Protein AF-A0A3M6TDW7-F1 (afdb_monomer_lite)

pLDDT: mean 79.14, std 23.03, range [29.67, 98.62]

InterPro domains:
  IPR000421 Coagulation factor 5/8, C-terminal domain [PF00754] (111-192)
  IPR000421 Coagulation factor 5/8, C-terminal domain [PS01285] (132-162)
  IPR000421 Coagulation factor 5/8, C-terminal domain [PS50022] (92-209)
  IPR008979 Galactose-binding-like domain superfamily [SSF49785] (38-86)
  IPR008979 Galactose-binding-like domain superfamily [SSF49785] (102-194)

Radius of gyration: 30.54 Å; chains: 1; bounding box: 63×74×70 Å

Organism: Pocillopora damicornis (NCBI:txid46731)

Secondary structure (DSSP, 8-state):
------SSHHHHHHHHHHHHHHHHHHHHHHHHHS--SS---------SSSS--------S---S---------SSS----------PPPPPGGG---STT-TTTS-GGGEEES--SSTTS-GGG--TT-SS----S-SS-TT--EEE--SS------------TTSS---S----EE-SSSS--EEPEETTEE--S------SS-----

Structure (mmCIF, N/CA/C/O backbone):
data_AF-A0A3M6TDW7-F1
#
_entry.id   AF-A0A3M6TDW7-F1
#
loop_
_atom_site.group_PDB
_atom_site.id
_atom_site.type_symbol
_atom_site.label_atom_id
_atom_site.label_alt_id
_atom_site.label_comp_id
_atom_site.label_asym_id
_atom_site.label_entity_id
_atom_site.label_seq_id
_atom_site.pdbx_PDB_ins_code
_atom_site.Cartn_x
_atom_site.Cartn_y
_atom_site.Cartn_z
_atom_site.occupancy
_atom_site.B_iso_or_equiv
_atom_site.auth_seq_id
_atom_site.auth_comp_id
_atom_site.auth_asym_id
_atom_site.auth_atom_id
_atom_site.pdbx_PDB_model_num
ATOM 1 N N . MET A 1 1 ? -41.938 56.662 33.406 1.00 37.19 1 MET A N 1
ATOM 2 C CA . MET A 1 1 ? -40.584 56.994 32.915 1.00 37.19 1 MET A CA 1
ATOM 3 C C . MET A 1 1 ? -39.613 56.813 34.083 1.00 37.19 1 MET A C 1
ATOM 5 O O . MET A 1 1 ? -39.192 57.779 34.690 1.00 37.19 1 MET A O 1
ATOM 9 N N . GLU A 1 2 ? -39.507 55.638 34.695 1.00 34.41 2 GLU A N 1
ATOM 10 C CA . GLU A 1 2 ? -39.008 54.354 34.180 1.00 34.41 2 GLU A CA 1
ATOM 11 C C . GLU A 1 2 ? -37.465 54.281 34.121 1.00 34.41 2 GLU A C 1
ATOM 13 O O . GLU A 1 2 ? -36.829 54.938 33.310 1.00 34.41 2 GLU A O 1
ATOM 18 N N . GLN A 1 3 ? -36.942 53.432 35.020 1.00 32.28 3 GLN A N 1
ATOM 19 C CA . GLN A 1 3 ? -35.671 52.689 35.028 1.00 32.28 3 GLN A CA 1
ATOM 20 C C . GLN A 1 3 ? -34.325 53.426 35.203 1.00 32.28 3 GLN A C 1
ATOM 22 O O . GLN A 1 3 ? -33.652 53.811 34.254 1.00 32.28 3 GLN A O 1
ATOM 27 N N . LEU A 1 4 ? -33.840 53.419 36.453 1.00 41.91 4 LEU A N 1
ATOM 28 C CA . LEU A 1 4 ? -32.420 53.492 36.820 1.00 41.91 4 LEU A CA 1
ATOM 29 C C . LEU A 1 4 ? -32.050 52.206 37.573 1.00 41.91 4 LEU A C 1
ATOM 31 O O . LEU A 1 4 ? -32.429 52.033 38.729 1.00 41.91 4 LEU A O 1
ATOM 35 N N . GLY A 1 5 ? -31.324 51.294 36.922 1.00 48.78 5 GLY A N 1
ATOM 36 C CA . GLY A 1 5 ? -30.724 50.147 37.610 1.00 48.78 5 GLY A CA 1
ATOM 37 C C . GLY A 1 5 ? -30.493 48.922 36.737 1.00 48.78 5 GLY A C 1
ATOM 38 O O . GLY A 1 5 ? -31.135 47.904 36.966 1.00 48.78 5 GLY A O 1
ATOM 39 N N . GLN A 1 6 ? -29.586 48.982 35.750 1.00 42.62 6 GLN A N 1
ATOM 40 C CA . GLN A 1 6 ? -29.227 47.783 34.975 1.00 42.62 6 GLN A CA 1
ATOM 41 C C . GLN A 1 6 ? -27.901 47.868 34.182 1.00 42.62 6 GLN A C 1
ATOM 43 O O . GLN A 1 6 ? -27.840 47.417 33.044 1.00 42.62 6 GLN A O 1
ATOM 48 N N . THR A 1 7 ? -26.798 48.370 34.761 1.00 44.53 7 THR A N 1
ATOM 49 C CA . THR A 1 7 ? -25.503 48.393 34.022 1.00 44.53 7 THR A CA 1
ATOM 50 C C . THR A 1 7 ? -24.261 47.987 34.819 1.00 44.53 7 THR A C 1
ATOM 52 O O . THR A 1 7 ? -23.145 48.214 34.375 1.00 44.53 7 THR A O 1
ATOM 55 N N . THR A 1 8 ? -24.415 47.309 35.957 1.00 40.97 8 THR A N 1
ATOM 56 C CA . THR A 1 8 ? -23.290 46.665 36.678 1.00 40.97 8 THR A CA 1
ATOM 57 C C . THR A 1 8 ? -23.399 45.137 36.727 1.00 40.97 8 THR A C 1
ATOM 59 O O . THR A 1 8 ? -22.395 44.447 36.815 1.00 40.97 8 THR A O 1
ATOM 62 N N . ARG A 1 9 ? -24.590 44.560 36.507 1.00 42.09 9 ARG A N 1
ATOM 63 C CA . ARG A 1 9 ? -24.820 43.099 36.581 1.00 42.09 9 ARG A CA 1
ATOM 64 C C . ARG A 1 9 ? -24.259 42.255 35.428 1.00 42.09 9 ARG A C 1
ATOM 66 O O . ARG A 1 9 ? -24.208 41.036 35.564 1.00 42.09 9 ARG A O 1
ATOM 73 N N . LYS A 1 10 ? -23.903 42.839 34.276 1.00 38.31 10 LYS A N 1
ATOM 74 C CA . LYS A 1 10 ? -23.463 42.062 33.094 1.00 38.31 10 LYS A CA 1
ATOM 75 C C . LYS A 1 10 ? -21.966 41.744 33.093 1.00 38.31 10 LYS A C 1
ATOM 77 O O . LYS A 1 10 ? -21.597 40.661 32.648 1.00 38.31 10 LYS A O 1
ATOM 82 N N . VAL A 1 11 ? -21.127 42.641 33.611 1.00 42.78 11 VAL A N 1
ATOM 83 C CA . VAL A 1 11 ? -19.664 42.454 33.632 1.00 42.78 11 VAL A CA 1
ATOM 84 C C . VAL A 1 11 ? -19.267 41.432 34.702 1.00 42.78 11 VAL A C 1
ATOM 86 O O . VAL A 1 11 ? -18.483 40.526 34.425 1.00 42.78 11 VAL A O 1
ATOM 89 N N . ASP A 1 12 ? -19.916 41.477 35.868 1.00 44.97 12 ASP A N 1
ATOM 90 C CA . ASP A 1 12 ? -19.697 40.503 36.945 1.00 44.97 12 ASP A CA 1
ATOM 91 C C . ASP A 1 12 ? -20.111 39.081 36.546 1.00 44.97 12 ASP A C 1
ATOM 93 O O . ASP A 1 12 ? -19.462 38.110 36.928 1.00 44.97 12 ASP A O 1
ATOM 97 N N . LYS A 1 13 ? -21.152 38.944 35.713 1.00 44.06 13 LYS A N 1
ATOM 98 C CA . LYS A 1 13 ? -21.657 37.639 35.265 1.00 44.06 13 LYS A CA 1
ATOM 99 C C . LYS A 1 13 ? -20.717 36.953 34.270 1.00 44.06 13 LYS A C 1
ATOM 101 O O . LYS A 1 13 ? -20.564 35.739 34.325 1.00 44.06 13 LYS A O 1
ATOM 106 N N . LEU A 1 14 ? -20.068 37.715 33.387 1.00 41.31 14 LEU A N 1
ATOM 107 C CA . LEU A 1 14 ? -19.070 37.185 32.450 1.00 41.31 14 LEU A CA 1
ATOM 108 C C . LEU A 1 14 ? -17.759 36.831 33.160 1.00 41.31 14 LEU A C 1
ATOM 110 O O . LEU A 1 14 ? -17.187 35.784 32.876 1.00 41.31 14 LEU A O 1
ATOM 114 N N . ARG A 1 15 ? -17.326 37.637 34.136 1.00 43.41 15 ARG A N 1
ATOM 115 C CA . ARG A 1 15 ? -16.136 37.337 34.946 1.00 43.41 15 ARG A CA 1
ATOM 116 C C . ARG A 1 15 ? -16.326 36.078 35.798 1.00 43.41 15 ARG A C 1
ATOM 118 O O . ARG A 1 15 ? -15.440 35.234 35.821 1.00 43.41 15 ARG A O 1
ATOM 125 N N . TYR A 1 16 ? -17.513 35.895 36.388 1.00 39.88 16 TYR A N 1
ATOM 126 C CA . TYR A 1 16 ? -17.884 34.649 37.068 1.00 39.88 16 TYR A CA 1
ATOM 127 C C . TYR A 1 16 ? -17.856 33.443 36.127 1.00 39.88 16 TYR A C 1
ATOM 129 O O . TYR A 1 16 ? -17.331 32.400 36.496 1.00 39.88 16 TYR A O 1
ATOM 137 N N . LEU A 1 17 ? -18.383 33.560 34.905 1.00 47.25 17 LEU A N 1
ATOM 138 C CA . LEU A 1 17 ? -18.409 32.437 33.962 1.00 47.25 17 LEU A CA 1
ATOM 139 C C . LEU A 1 17 ? -17.004 31.999 33.530 1.00 47.25 17 LEU A C 1
ATOM 141 O O . LEU A 1 17 ? -16.767 30.799 33.457 1.00 47.25 17 LEU A O 1
ATOM 145 N N . TYR A 1 18 ? -16.072 32.933 33.311 1.00 41.09 18 TYR A N 1
ATOM 146 C CA . TYR A 1 18 ? -14.676 32.603 32.994 1.00 41.09 18 TYR A CA 1
ATOM 147 C C . TYR A 1 18 ? -13.923 31.998 34.187 1.00 41.09 18 TYR A C 1
ATOM 149 O O . TYR A 1 18 ? -13.240 30.993 34.013 1.00 41.09 18 TYR A O 1
ATOM 157 N N . GLU A 1 19 ? -14.089 32.542 35.396 1.00 46.22 19 GLU A N 1
ATOM 158 C CA . GLU A 1 19 ? -13.502 31.978 36.625 1.00 46.22 19 GLU A CA 1
ATOM 159 C C . GLU A 1 19 ? -14.038 30.563 36.904 1.00 46.22 19 GLU A C 1
ATOM 161 O O . GLU A 1 19 ? -13.270 29.664 37.232 1.00 46.22 19 GLU A O 1
ATOM 166 N N . THR A 1 20 ? -15.337 30.321 36.677 1.00 47.78 20 THR A N 1
ATOM 167 C CA . THR A 1 20 ? -15.946 28.990 36.866 1.00 47.78 20 THR A CA 1
ATOM 168 C C . THR A 1 20 ? -15.497 27.999 35.785 1.00 47.78 20 THR A C 1
ATOM 170 O O . THR A 1 20 ? -15.273 26.832 36.089 1.00 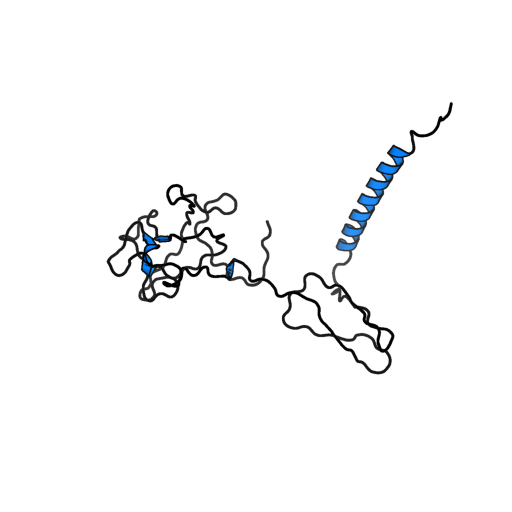47.78 20 THR A O 1
ATOM 173 N N . TYR A 1 21 ? -15.323 28.441 34.533 1.00 46.19 21 TYR A N 1
ATOM 174 C CA . TYR A 1 21 ? -14.819 27.585 33.449 1.00 46.19 21 TYR A CA 1
ATOM 175 C C . TYR A 1 21 ? -13.345 27.215 33.641 1.00 46.19 21 TYR A C 1
ATOM 177 O O . TYR A 1 21 ? -12.967 26.070 33.410 1.00 46.19 21 TYR A O 1
ATOM 185 N N . ILE A 1 22 ? -12.518 28.162 34.094 1.00 49.88 22 ILE A N 1
ATOM 186 C CA . ILE A 1 22 ? -11.102 27.915 34.382 1.00 49.88 22 ILE A CA 1
ATOM 187 C C . ILE A 1 22 ? -10.954 27.030 35.627 1.00 49.88 22 ILE A C 1
ATOM 189 O O . ILE A 1 22 ? -10.123 26.127 35.602 1.00 49.88 22 ILE A O 1
ATOM 193 N N . LEU A 1 23 ? -11.791 27.192 36.663 1.00 45.16 23 LEU A N 1
ATOM 194 C CA . LEU A 1 23 ? -11.827 26.253 37.793 1.00 45.16 23 LEU A CA 1
ATOM 195 C C . LEU A 1 23 ? -12.285 24.849 37.376 1.00 45.16 23 LEU A C 1
ATOM 197 O O . LEU A 1 23 ? -11.724 23.883 37.875 1.00 45.16 23 LEU A O 1
ATOM 201 N N . CYS A 1 24 ? -13.250 24.729 36.458 1.00 43.53 24 CYS A N 1
ATOM 202 C CA . CYS A 1 24 ? -13.722 23.436 35.950 1.00 43.53 24 CYS A CA 1
ATOM 203 C C . CYS A 1 24 ? -12.615 22.717 35.158 1.00 43.53 24 CYS A C 1
ATOM 205 O O . CYS A 1 24 ? -12.305 21.564 35.433 1.00 43.53 24 CYS A O 1
ATOM 207 N N . ILE A 1 25 ? -11.910 23.437 34.275 1.00 52.00 25 ILE A N 1
ATOM 208 C CA . ILE A 1 25 ? -10.789 22.881 33.499 1.00 52.00 25 ILE A CA 1
ATOM 209 C C . ILE A 1 25 ? -9.577 22.580 34.395 1.00 52.00 25 ILE A C 1
ATOM 211 O O . ILE A 1 25 ? -8.905 21.572 34.201 1.00 52.00 25 ILE A O 1
ATOM 215 N N . LEU A 1 26 ? -9.292 23.406 35.407 1.00 49.00 26 LEU A N 1
ATOM 216 C CA . LEU A 1 26 ? -8.220 23.130 36.368 1.00 49.00 26 LEU A CA 1
ATOM 217 C C . LEU A 1 26 ? -8.578 21.985 37.323 1.00 49.00 26 LEU A C 1
ATOM 219 O O . LEU A 1 26 ? -7.689 21.213 37.667 1.00 49.00 26 LEU A O 1
ATOM 223 N N . GLN A 1 27 ? -9.845 21.816 37.714 1.00 47.25 27 GLN A N 1
ATOM 224 C CA . GLN A 1 27 ? -10.291 20.635 38.458 1.00 47.25 27 GLN A CA 1
ATOM 225 C C . GLN A 1 27 ? -10.213 19.376 37.594 1.00 47.25 27 GLN A C 1
ATOM 227 O O . GLN A 1 27 ? -9.696 18.376 38.078 1.00 47.25 27 GLN A O 1
ATOM 232 N N . ASP A 1 28 ? -10.584 19.427 36.316 1.00 50.69 28 ASP A N 1
ATOM 233 C CA . ASP A 1 28 ? -10.436 18.285 35.405 1.00 50.69 28 ASP A CA 1
ATOM 234 C C . ASP A 1 28 ? -8.955 17.928 35.152 1.00 50.69 28 ASP A C 1
ATOM 236 O O . ASP A 1 28 ? -8.590 16.751 35.130 1.00 50.69 28 ASP A O 1
ATOM 240 N N . ILE A 1 29 ? -8.062 18.922 35.048 1.00 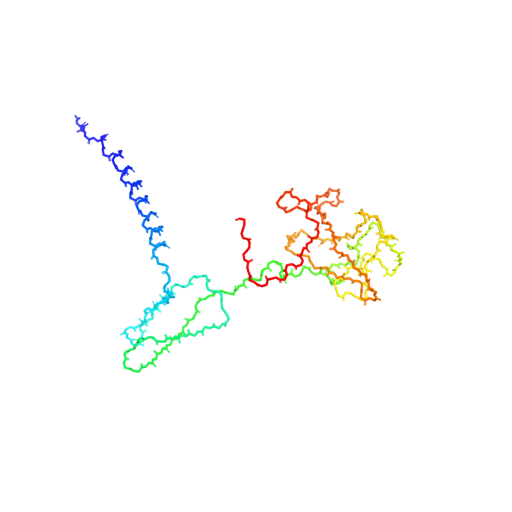46.78 29 ILE A N 1
ATOM 241 C CA . ILE A 1 29 ? -6.618 18.705 34.841 1.00 46.78 29 ILE A CA 1
ATOM 242 C C . ILE A 1 29 ? -5.905 18.243 36.127 1.00 46.78 29 ILE A C 1
ATOM 244 O O . ILE A 1 29 ? -4.999 17.409 36.056 1.00 46.78 29 ILE A O 1
ATOM 248 N N . ILE A 1 30 ? -6.297 18.741 37.307 1.00 48.19 30 ILE A N 1
ATOM 249 C CA . ILE A 1 30 ? -5.722 18.327 38.601 1.00 48.19 30 ILE A CA 1
ATOM 250 C C . ILE A 1 30 ? -6.254 16.946 39.015 1.00 48.19 30 ILE A C 1
ATOM 252 O O . ILE A 1 30 ? -5.469 16.114 39.473 1.00 48.19 30 ILE A O 1
ATOM 256 N N . VAL A 1 31 ? -7.534 16.635 38.764 1.00 48.62 31 VAL A N 1
ATOM 257 C CA . VAL A 1 31 ? -8.089 15.283 38.975 1.00 48.62 31 VAL A CA 1
ATOM 258 C C . VAL A 1 31 ? -7.396 14.258 38.067 1.00 48.62 31 VAL A C 1
ATOM 260 O O . VAL A 1 31 ? -7.135 13.140 38.510 1.00 48.62 31 VAL A O 1
ATOM 263 N N . GLN A 1 32 ? -6.980 14.637 36.852 1.00 45.47 32 GLN A N 1
ATOM 264 C CA . GLN A 1 32 ? -6.195 13.751 35.982 1.00 45.47 32 GLN A CA 1
ATOM 265 C C . GLN A 1 32 ? -4.713 13.601 36.369 1.00 45.47 32 GLN A C 1
ATOM 267 O O . GLN A 1 32 ? -4.073 12.653 35.915 1.00 45.47 32 GLN A O 1
ATOM 272 N N . ARG A 1 33 ? -4.143 14.479 37.209 1.00 46.66 33 ARG A N 1
ATOM 273 C CA . ARG A 1 33 ? -2.706 14.447 37.560 1.00 46.66 33 ARG A CA 1
ATOM 274 C C . ARG A 1 33 ? -2.371 14.000 38.985 1.00 46.66 33 ARG A C 1
ATOM 276 O O . ARG A 1 33 ? -1.188 13.853 39.282 1.00 46.66 33 ARG A O 1
ATOM 283 N N . THR A 1 34 ? -3.355 13.699 39.835 1.00 39.56 34 THR A N 1
ATOM 284 C CA . THR A 1 34 ? -3.108 13.162 41.195 1.00 39.56 34 THR A CA 1
ATOM 285 C C . THR A 1 34 ? -3.445 11.672 41.360 1.00 39.56 34 THR A C 1
ATOM 287 O O . THR A 1 34 ? -3.186 11.106 42.416 1.00 39.56 34 THR A O 1
ATOM 290 N N . ILE A 1 35 ? -3.905 10.969 40.321 1.00 47.22 35 ILE A N 1
ATOM 291 C CA . ILE A 1 35 ? -4.108 9.510 40.388 1.00 47.22 35 ILE A CA 1
ATOM 292 C C . ILE A 1 35 ? -3.008 8.802 39.594 1.00 47.22 35 ILE A C 1
ATOM 294 O O . ILE A 1 35 ? -3.227 8.241 38.525 1.00 47.22 35 ILE A O 1
ATOM 298 N N . PHE A 1 36 ? -1.784 8.856 40.117 1.00 44.41 36 PHE A N 1
ATOM 299 C CA . PHE A 1 36 ? -0.720 7.948 39.701 1.00 44.41 36 PHE A CA 1
ATOM 300 C C . PHE A 1 36 ? -0.787 6.687 40.581 1.00 44.41 36 PHE A C 1
ATOM 302 O O . PHE A 1 36 ? -0.643 6.772 41.796 1.00 44.41 36 PHE A O 1
ATOM 309 N N . LEU A 1 37 ? -0.952 5.529 39.928 1.00 41.25 37 LEU A N 1
ATOM 310 C CA . LEU A 1 37 ? -0.605 4.179 40.407 1.00 41.25 37 LEU A CA 1
ATOM 311 C C . LEU A 1 37 ? -1.546 3.486 41.410 1.00 41.25 37 LEU A C 1
ATOM 313 O O . LEU A 1 37 ? -1.110 2.959 42.424 1.00 41.25 37 LEU A O 1
ATOM 317 N N . HIS A 1 38 ? -2.808 3.310 41.031 1.00 47.19 38 HIS A N 1
ATOM 318 C CA . HIS A 1 38 ? -3.464 2.009 41.192 1.00 47.19 38 HIS A CA 1
ATOM 319 C C . HIS A 1 38 ? -4.173 1.699 39.877 1.00 47.19 38 HIS A C 1
ATOM 321 O O . HIS A 1 38 ? -4.759 2.593 39.274 1.00 47.19 38 HIS A O 1
ATOM 327 N N . SER A 1 39 ? -4.092 0.458 39.403 1.00 45.75 39 SER A N 1
ATOM 328 C CA . SER A 1 39 ? -4.858 -0.026 38.255 1.00 45.75 39 SER A CA 1
ATOM 329 C C . SER A 1 39 ? -6.340 0.313 38.459 1.00 45.75 39 SER A C 1
ATOM 331 O O . SER A 1 39 ? -7.018 -0.348 39.243 1.00 45.75 39 SER A O 1
ATOM 333 N N . LEU A 1 40 ? -6.835 1.376 37.819 1.00 54.84 40 LEU A N 1
ATOM 334 C CA . LEU A 1 40 ? -8.223 1.814 37.951 1.00 54.84 40 LEU A CA 1
ATOM 335 C C . LEU A 1 40 ? -9.111 0.823 37.197 1.00 54.84 40 LEU A C 1
ATOM 337 O O . LEU A 1 40 ? -9.386 0.978 36.010 1.00 54.84 40 LEU A O 1
ATOM 341 N N . VAL A 1 41 ? -9.538 -0.231 37.886 1.00 61.34 41 VAL A N 1
ATOM 342 C CA . VAL A 1 41 ? -10.631 -1.078 37.417 1.00 61.34 41 VAL A CA 1
ATOM 343 C C . VAL A 1 41 ? -11.920 -0.282 37.597 1.00 61.34 41 VAL A C 1
ATOM 345 O O . VAL A 1 41 ? -12.338 -0.017 38.722 1.00 61.34 41 VAL A O 1
ATOM 348 N N . THR A 1 42 ? -12.556 0.118 36.498 1.00 77.25 42 THR A N 1
ATOM 349 C CA . THR A 1 42 ? -13.895 0.714 36.546 1.00 77.25 42 THR A CA 1
ATOM 350 C C . THR A 1 42 ? -14.921 -0.383 36.838 1.00 77.25 42 THR A C 1
ATOM 352 O O . THR A 1 42 ? -15.095 -1.300 36.035 1.00 77.25 42 THR A O 1
ATOM 355 N N . ILE A 1 43 ? -15.594 -0.303 37.988 1.00 86.56 43 ILE A N 1
ATOM 356 C CA . ILE A 1 43 ? -16.714 -1.186 38.345 1.00 86.56 43 ILE A CA 1
ATOM 357 C C . ILE A 1 43 ? -18.000 -0.592 37.759 1.00 86.56 43 ILE A C 1
ATOM 359 O O . ILE A 1 43 ? -18.251 0.601 37.904 1.00 86.56 43 ILE A O 1
ATOM 363 N N . LEU A 1 44 ? -18.795 -1.422 37.079 1.00 92.12 44 LEU A N 1
ATOM 364 C CA . LEU A 1 44 ? -20.086 -1.038 36.504 1.00 92.12 44 LEU A CA 1
ATOM 365 C C . LEU A 1 44 ? -21.225 -1.610 37.352 1.00 92.12 44 LEU A C 1
ATOM 367 O O . LEU A 1 44 ? -21.219 -2.804 37.656 1.00 92.12 44 LEU A O 1
ATOM 371 N N . ASP A 1 45 ? -22.213 -0.780 37.683 1.00 94.12 45 ASP A N 1
ATOM 372 C CA . ASP A 1 45 ? -23.353 -1.201 38.501 1.00 94.12 45 ASP A CA 1
ATOM 373 C C . ASP A 1 45 ? -24.311 -2.120 37.730 1.00 94.12 45 ASP A C 1
ATOM 375 O O . ASP A 1 45 ? -24.675 -1.852 36.582 1.00 94.12 45 ASP A O 1
ATOM 379 N N . GLY A 1 46 ? -24.732 -3.211 38.370 1.00 93.62 46 GLY A N 1
ATOM 380 C CA . GLY A 1 46 ? -25.713 -4.155 37.832 1.00 93.62 46 GLY A CA 1
ATOM 381 C C . GLY A 1 46 ? -27.164 -3.813 38.191 1.00 93.62 46 GLY A C 1
ATOM 382 O O . GLY A 1 46 ? -27.466 -2.795 38.813 1.00 93.62 46 GLY A O 1
ATOM 383 N N . ASN A 1 47 ? -28.084 -4.698 37.806 1.00 95.69 47 ASN A N 1
ATOM 384 C CA . ASN A 1 47 ? -29.490 -4.646 38.211 1.00 95.69 47 ASN A CA 1
ATOM 385 C C . ASN A 1 47 ? -29.672 -5.025 39.695 1.00 95.69 47 ASN A C 1
ATOM 387 O O . ASN A 1 47 ? -28.995 -5.914 40.204 1.00 95.69 47 ASN A O 1
ATOM 391 N N . HIS A 1 48 ? -30.640 -4.389 40.363 1.00 96.00 48 HIS A N 1
ATOM 392 C CA . HIS A 1 48 ? -30.983 -4.630 41.778 1.00 96.00 48 HIS A CA 1
ATOM 393 C C . HIS A 1 48 ? -32.266 -5.464 41.956 1.00 96.00 48 HIS A C 1
ATOM 395 O O . HIS A 1 48 ? -32.791 -5.614 43.057 1.00 96.00 48 HIS A O 1
ATOM 401 N N . ASP A 1 49 ? -32.793 -6.005 40.860 1.00 96.44 49 ASP A N 1
ATOM 402 C CA . ASP A 1 49 ? -33.969 -6.870 40.832 1.00 96.44 49 ASP A CA 1
ATOM 403 C C . ASP A 1 49 ? -33.829 -7.917 39.716 1.00 96.44 49 ASP A C 1
ATOM 405 O O . ASP A 1 49 ? -32.800 -8.010 39.057 1.00 96.44 49 ASP A O 1
ATOM 409 N N . ARG A 1 50 ? -34.847 -8.750 39.499 1.00 96.00 50 ARG A N 1
ATOM 410 C CA . ARG A 1 50 ? -34.764 -9.897 38.578 1.00 96.00 50 ARG A CA 1
ATOM 411 C C . ARG A 1 50 ? -34.860 -9.524 37.089 1.00 96.00 50 ARG A C 1
ATOM 413 O O . ARG A 1 50 ? -34.496 -10.341 36.240 1.00 96.00 50 ARG A O 1
ATOM 420 N N . ASN A 1 51 ? -35.396 -8.348 36.761 1.00 95.44 51 ASN A N 1
ATOM 421 C CA . ASN A 1 51 ? -35.912 -8.036 35.427 1.00 95.44 51 ASN A CA 1
ATOM 422 C C . ASN A 1 51 ? -35.467 -6.685 34.854 1.00 95.44 51 ASN A C 1
ATOM 424 O O . ASN A 1 51 ? -35.540 -6.528 33.634 1.00 95.44 51 ASN A O 1
ATOM 428 N N . SER A 1 52 ? -35.033 -5.723 35.672 1.00 96.19 52 SER A N 1
ATOM 429 C CA . SER A 1 52 ? -34.553 -4.441 35.156 1.00 96.19 52 SER A CA 1
ATOM 430 C C . SER A 1 52 ? -33.315 -4.621 34.281 1.00 96.19 52 SER A C 1
ATOM 432 O O . SER A 1 52 ? -32.435 -5.442 34.541 1.00 96.19 52 SER A O 1
ATOM 434 N N . GLN A 1 53 ? -33.271 -3.844 33.202 1.00 96.75 53 GLN A N 1
ATOM 435 C CA . GLN A 1 53 ? -32.123 -3.776 32.310 1.00 96.75 53 GLN A CA 1
ATOM 436 C C . GLN A 1 53 ? -31.302 -2.550 32.694 1.00 96.75 53 GLN A C 1
ATOM 438 O O . GLN A 1 53 ? -31.814 -1.432 32.677 1.00 96.75 53 GLN A O 1
ATOM 443 N N . VAL A 1 54 ? -30.031 -2.760 33.028 1.00 96.19 54 VAL A N 1
ATOM 444 C CA . VAL A 1 54 ? -29.070 -1.684 33.290 1.00 96.19 54 VAL A CA 1
ATOM 445 C C . VAL A 1 54 ? -28.092 -1.624 32.124 1.00 96.19 54 VAL A C 1
ATOM 447 O O . VAL A 1 54 ? -27.564 -2.651 31.697 1.00 96.19 54 VAL A O 1
ATOM 450 N N . LYS A 1 55 ? -27.876 -0.425 31.576 1.00 95.31 55 LYS A N 1
ATOM 451 C CA . LYS A 1 55 ? -27.017 -0.197 30.410 1.00 95.31 55 LYS A CA 1
ATOM 452 C C . LYS A 1 55 ? -25.966 0.854 30.733 1.00 95.31 55 LYS A C 1
ATOM 454 O O . LYS A 1 55 ? -26.306 1.945 31.179 1.00 95.31 55 LYS A O 1
ATOM 459 N N . HIS A 1 56 ? -24.716 0.541 30.412 1.00 92.94 56 HIS A N 1
ATOM 460 C CA . HIS A 1 56 ? -23.583 1.456 30.523 1.00 92.94 56 HIS A CA 1
ATOM 461 C C . HIS A 1 56 ? -23.005 1.733 29.141 1.00 92.94 56 HIS A C 1
ATOM 463 O O . HIS A 1 56 ? -22.849 0.817 28.332 1.00 92.94 56 HIS A O 1
ATOM 469 N N . ALA A 1 57 ? -22.699 2.998 28.860 1.00 89.88 57 ALA A N 1
ATOM 470 C CA . ALA A 1 57 ? -21.965 3.360 27.658 1.00 89.88 57 ALA A CA 1
ATOM 471 C C . ALA A 1 57 ? -20.471 3.103 27.888 1.00 89.88 57 ALA A C 1
ATOM 473 O O . ALA A 1 57 ? -19.886 3.626 28.833 1.00 89.88 57 ALA A O 1
ATOM 474 N N . VAL A 1 58 ? -19.865 2.304 27.013 1.00 86.88 58 VAL A N 1
ATOM 475 C CA . VAL A 1 58 ? -18.430 2.007 27.028 1.00 86.88 58 VAL A CA 1
ATOM 476 C C . VAL A 1 58 ? -17.848 2.502 25.710 1.00 86.88 58 VAL A C 1
ATOM 478 O O . VAL A 1 58 ? -18.257 2.048 24.642 1.00 86.88 58 VAL A O 1
ATOM 481 N N . TYR A 1 59 ? -16.921 3.457 25.775 1.00 84.38 59 TYR A N 1
ATOM 482 C CA . TYR A 1 59 ? -16.329 4.091 24.597 1.00 84.38 59 TYR A CA 1
ATOM 483 C C . TYR A 1 59 ? -14.889 3.625 24.379 1.00 84.38 59 TYR A C 1
ATOM 485 O O . TYR A 1 59 ? -14.153 3.392 25.332 1.00 84.38 59 TYR A O 1
ATOM 493 N N . GLY A 1 60 ? -14.482 3.520 23.112 1.00 78.69 60 GLY A N 1
ATOM 494 C CA . GLY A 1 60 ? -13.077 3.313 22.740 1.00 78.69 60 GLY A CA 1
ATOM 495 C C . GLY A 1 60 ? -12.529 1.898 22.943 1.00 78.69 60 GLY A C 1
ATOM 496 O O . GLY A 1 60 ? -11.321 1.707 22.857 1.00 78.69 60 GLY A O 1
ATOM 497 N N . VAL A 1 61 ? -13.379 0.897 23.188 1.00 87.00 61 VAL A N 1
ATOM 498 C CA . VAL A 1 61 ? -12.932 -0.491 23.374 1.00 87.00 61 VAL A CA 1
ATOM 499 C C . VAL A 1 61 ? -13.056 -1.266 22.065 1.00 87.00 61 VAL A C 1
ATOM 501 O O . VAL A 1 61 ? -14.156 -1.589 21.621 1.00 87.00 61 VAL A O 1
ATOM 504 N N . LEU A 1 62 ? -11.915 -1.600 21.462 1.00 88.81 62 LEU A N 1
ATOM 505 C CA . LEU A 1 62 ? -11.823 -2.586 20.389 1.00 88.81 62 LEU A CA 1
ATOM 506 C C . LEU A 1 62 ? -11.493 -3.946 21.004 1.00 88.81 62 LEU A C 1
ATOM 508 O O . LEU A 1 62 ? -10.446 -4.105 21.625 1.00 88.81 62 LEU A O 1
ATOM 512 N N . THR A 1 63 ? -12.359 -4.941 20.826 1.00 89.88 63 THR A N 1
ATOM 513 C CA . THR A 1 63 ? -12.059 -6.295 21.295 1.00 89.88 63 THR A CA 1
ATOM 514 C C . THR A 1 63 ? -12.738 -7.372 20.459 1.00 89.88 63 THR A C 1
ATOM 516 O O . THR A 1 63 ? -13.808 -7.167 19.891 1.00 89.88 63 THR A O 1
ATOM 519 N N . LYS A 1 64 ? -12.106 -8.546 20.417 1.00 91.56 64 LYS A N 1
ATOM 520 C CA . LYS A 1 64 ? -12.682 -9.792 19.897 1.00 91.56 64 LYS A CA 1
ATOM 521 C C . LYS A 1 64 ? -13.243 -10.681 21.010 1.00 91.56 64 LYS A C 1
ATOM 523 O O . LYS A 1 64 ? -14.155 -11.464 20.765 1.00 91.56 64 LYS A O 1
ATOM 528 N N . TYR A 1 65 ? -12.700 -10.569 22.221 1.00 94.38 65 TYR A N 1
ATOM 529 C CA . TYR A 1 65 ? -13.071 -11.394 23.366 1.00 94.38 65 TYR A CA 1
ATOM 530 C C . TYR A 1 65 ? -13.243 -10.512 24.601 1.00 94.38 65 TYR A C 1
ATOM 532 O O . TYR A 1 65 ? -12.368 -9.717 24.936 1.00 94.38 65 TYR A O 1
ATOM 540 N N . LEU A 1 66 ? -14.354 -10.677 25.310 1.00 94.38 66 LEU A N 1
ATOM 541 C CA . LEU A 1 66 ? -14.612 -9.997 26.577 1.00 94.38 66 LEU A CA 1
ATOM 542 C C . LEU A 1 66 ? -15.112 -10.994 27.616 1.00 94.38 66 LEU A C 1
ATOM 544 O O . LEU A 1 66 ? -15.688 -12.030 27.281 1.00 94.38 66 LEU A O 1
ATOM 548 N N . ARG A 1 67 ? -14.874 -10.676 28.886 1.00 94.00 67 ARG A N 1
ATOM 549 C CA . ARG A 1 67 ? -15.341 -11.449 30.036 1.00 94.00 67 ARG A CA 1
ATOM 550 C C . ARG A 1 67 ? -16.096 -10.525 30.974 1.00 94.00 67 ARG A C 1
ATOM 552 O O . ARG A 1 67 ? -15.617 -9.437 31.276 1.00 94.00 67 ARG A O 1
ATOM 559 N N . PHE A 1 68 ? -17.233 -10.992 31.468 1.00 93.62 68 PHE A N 1
ATOM 560 C CA . PHE A 1 68 ? -17.889 -10.385 32.616 1.00 93.62 68 PHE A CA 1
ATOM 561 C C . PHE A 1 68 ? -17.318 -11.018 33.885 1.00 93.62 68 PHE A C 1
ATOM 563 O O . PHE A 1 68 ? -17.238 -12.242 33.978 1.00 93.62 68 PHE A O 1
ATOM 570 N N . LEU A 1 69 ? -16.899 -10.189 34.841 1.00 94.06 69 LEU A N 1
ATOM 571 C CA . LEU A 1 69 ? -16.326 -10.620 36.117 1.00 94.06 69 LEU A CA 1
ATOM 572 C C . LEU A 1 69 ? -17.196 -10.064 37.257 1.00 94.06 69 LEU A C 1
ATOM 574 O O . LEU A 1 69 ? -16.921 -8.957 37.726 1.00 94.06 69 LEU A O 1
ATOM 578 N N . PRO A 1 70 ? -18.266 -10.769 37.677 1.00 93.69 70 PRO A N 1
ATOM 579 C CA . PRO A 1 70 ? -19.146 -10.296 38.746 1.00 93.69 70 PRO A CA 1
ATOM 580 C C . PRO A 1 70 ? -18.358 -10.025 40.034 1.00 93.69 70 PRO A C 1
ATOM 582 O O . PRO A 1 70 ? -17.612 -10.891 40.485 1.00 93.69 70 PRO A O 1
ATOM 585 N N . GLN A 1 71 ? -18.510 -8.826 40.605 1.00 93.94 71 GLN A N 1
ATOM 586 C CA . GLN A 1 71 ? -17.815 -8.419 41.837 1.00 93.94 71 GLN A CA 1
ATOM 587 C C . GLN A 1 71 ? -18.701 -8.589 43.079 1.00 93.94 71 GLN A C 1
ATOM 589 O O . GLN A 1 71 ? -18.239 -9.056 44.115 1.00 93.94 71 GLN A O 1
ATOM 594 N N . THR A 1 72 ? -19.986 -8.240 42.971 1.00 93.69 72 THR A N 1
ATOM 595 C CA . THR A 1 72 ? -20.984 -8.325 44.048 1.00 93.69 72 THR A CA 1
ATOM 596 C C . THR A 1 72 ? -22.276 -8.959 43.523 1.00 93.69 72 THR A C 1
ATOM 598 O O . THR A 1 72 ? -22.530 -8.966 42.317 1.00 93.69 72 THR A O 1
ATOM 601 N N . HIS A 1 73 ? -23.078 -9.557 44.411 1.00 95.88 73 HIS A N 1
ATOM 602 C CA . HIS A 1 73 ? -24.305 -10.266 44.039 1.00 95.88 73 HIS A CA 1
ATOM 603 C C . HIS A 1 73 ? -25.311 -10.340 45.196 1.00 95.88 73 HIS A C 1
ATOM 605 O O . HIS A 1 73 ? -24.941 -10.274 46.367 1.00 95.88 73 HIS A O 1
ATOM 611 N N . GLN A 1 74 ? -26.587 -10.549 44.859 1.00 93.38 74 GLN A N 1
ATOM 612 C CA . GLN A 1 74 ? -27.648 -10.873 45.813 1.00 93.38 74 GLN A CA 1
ATOM 613 C C . GLN A 1 74 ? -28.103 -12.324 45.606 1.00 93.38 74 GLN A C 1
ATOM 615 O O . GLN A 1 74 ? -28.630 -12.673 44.552 1.00 93.38 74 GLN A O 1
ATOM 620 N N . GLY A 1 75 ? -27.917 -13.181 46.615 1.00 95.25 75 GLY A N 1
ATOM 621 C CA . GLY A 1 75 ? -28.177 -14.619 46.488 1.00 95.25 75 GLY A CA 1
ATOM 622 C C . GLY A 1 75 ? -27.109 -15.311 45.635 1.00 95.25 75 GLY A C 1
ATOM 623 O O . GLY A 1 75 ? -25.921 -15.152 45.902 1.00 95.25 75 GLY A O 1
ATOM 624 N N . GLY A 1 76 ? -27.515 -16.079 44.620 1.00 93.75 76 GLY A N 1
ATOM 625 C CA . GLY A 1 76 ? -26.588 -16.705 43.668 1.00 93.75 76 GLY A CA 1
ATOM 626 C C . GLY A 1 76 ? -26.075 -15.729 42.602 1.00 93.75 76 GLY A C 1
ATOM 627 O O . GLY A 1 76 ? -26.799 -14.831 42.175 1.00 93.75 76 GLY A O 1
ATOM 628 N N . VAL A 1 77 ? -24.837 -15.922 42.136 1.00 95.56 77 VAL A N 1
ATOM 629 C CA . VAL A 1 77 ? -24.248 -15.118 41.051 1.00 95.56 77 VAL A CA 1
ATOM 630 C C . VAL A 1 77 ? -24.883 -15.514 39.719 1.00 95.56 77 VAL A C 1
ATOM 632 O O . VAL A 1 77 ? -24.735 -16.649 39.270 1.00 95.56 77 VAL A O 1
ATOM 635 N N . CYS A 1 78 ? -25.587 -14.588 39.073 1.00 94.19 78 CYS A N 1
ATOM 636 C CA . CYS A 1 78 ? -26.196 -14.819 37.766 1.00 94.19 78 CYS A CA 1
ATOM 637 C C . CYS A 1 78 ? -26.338 -13.513 36.976 1.00 94.19 78 CYS A C 1
ATOM 639 O O . CYS A 1 78 ? -26.431 -12.434 37.556 1.00 94.19 78 CYS A O 1
ATOM 641 N N . MET A 1 79 ? -26.350 -13.613 35.644 1.00 95.88 79 MET A N 1
ATOM 642 C CA . MET A 1 79 ? -26.582 -12.479 34.748 1.00 95.88 79 MET A CA 1
AT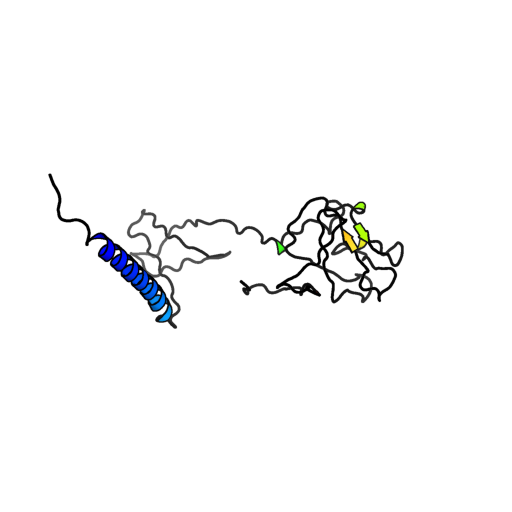OM 643 C C . MET A 1 79 ? -27.127 -12.937 33.391 1.00 95.88 79 MET A C 1
ATOM 645 O O . MET A 1 79 ? -26.905 -14.073 32.973 1.00 95.88 79 MET A O 1
ATOM 649 N N . ARG A 1 80 ? -27.824 -12.033 32.698 1.00 96.56 80 ARG A N 1
ATOM 650 C CA . ARG A 1 80 ? -28.195 -12.134 31.276 1.00 96.56 80 ARG A CA 1
ATOM 651 C C . ARG A 1 80 ? -27.613 -10.912 30.574 1.00 96.56 80 ARG A C 1
ATOM 653 O O . ARG A 1 80 ? -27.675 -9.826 31.146 1.00 96.56 80 ARG A O 1
ATOM 660 N N . THR A 1 81 ? -27.040 -11.074 29.386 1.00 95.88 81 THR A N 1
ATOM 661 C CA . THR A 1 81 ? -26.259 -10.006 28.744 1.00 95.88 81 THR A CA 1
ATOM 662 C C . THR A 1 81 ? -26.620 -9.806 27.279 1.00 95.88 81 THR A C 1
ATOM 664 O O . THR A 1 81 ? -26.963 -10.749 26.575 1.00 95.88 81 THR A O 1
ATOM 667 N N . GLU A 1 82 ? -26.499 -8.554 26.842 1.00 96.12 82 GLU A N 1
ATOM 668 C CA . GLU A 1 82 ? -26.501 -8.104 25.449 1.00 96.12 82 GLU A CA 1
ATOM 669 C C . GLU A 1 82 ? -25.360 -7.087 25.294 1.00 96.12 82 GLU A C 1
ATOM 671 O O . GLU A 1 82 ? -25.067 -6.335 26.230 1.00 96.12 82 GLU A O 1
ATOM 676 N N . LEU A 1 83 ? -24.704 -7.065 24.136 1.00 94.75 83 LEU A N 1
ATOM 677 C CA . LEU A 1 83 ? -23.590 -6.172 23.832 1.00 94.75 83 LEU A CA 1
ATOM 678 C C . LEU A 1 83 ? -23.928 -5.298 22.630 1.00 94.75 83 LEU A C 1
ATOM 680 O O . LEU A 1 83 ? -24.279 -5.781 21.560 1.00 94.75 83 LEU A O 1
ATOM 684 N N . PHE A 1 84 ? -23.743 -3.990 22.784 1.00 93.81 84 PHE A N 1
ATOM 685 C CA . PHE A 1 84 ? -24.008 -3.020 21.727 1.00 93.81 84 PHE A CA 1
ATOM 686 C C . PHE A 1 84 ? -22.685 -2.475 21.189 1.00 93.81 84 PHE A C 1
ATOM 688 O O . PHE A 1 84 ? -21.913 -1.880 21.937 1.00 93.81 84 PHE A O 1
ATOM 695 N N . GLY A 1 85 ? -22.430 -2.654 19.894 1.00 90.50 85 GLY A N 1
ATOM 696 C CA . GLY A 1 85 ? -21.210 -2.183 19.245 1.00 90.50 85 GLY A CA 1
ATOM 697 C C . GLY A 1 85 ? -21.323 -2.169 17.724 1.00 90.50 85 GLY A C 1
ATOM 698 O O . GLY A 1 85 ? -22.330 -2.587 17.156 1.00 90.50 85 GLY A O 1
ATOM 699 N N . VAL A 1 86 ? -20.272 -1.679 17.069 1.00 89.50 86 VAL A N 1
ATOM 700 C CA . VAL A 1 86 ? -20.139 -1.674 15.607 1.00 89.50 86 VAL A CA 1
ATOM 701 C C . VAL A 1 86 ? -18.886 -2.436 15.198 1.00 89.50 86 VAL A C 1
ATOM 703 O O . VAL A 1 86 ? -17.893 -2.459 15.924 1.00 89.50 86 VAL A O 1
ATOM 706 N N . THR A 1 87 ? -18.913 -3.045 14.017 1.00 85.06 87 THR A N 1
ATOM 707 C CA . THR A 1 87 ? -17.715 -3.644 13.425 1.00 85.06 87 THR A CA 1
ATOM 708 C C . THR A 1 87 ? -16.703 -2.556 13.092 1.00 85.06 87 THR A C 1
ATOM 710 O O . THR A 1 87 ? -17.054 -1.557 12.457 1.00 85.06 87 THR A O 1
ATOM 713 N N . GLN A 1 88 ? -15.441 -2.764 13.468 1.00 81.75 88 GLN A N 1
ATOM 714 C CA . GLN A 1 88 ? -14.361 -1.875 13.055 1.00 81.75 88 GLN A CA 1
ATOM 715 C C . GLN A 1 88 ? -14.254 -1.887 11.523 1.00 81.75 88 GLN A C 1
ATOM 717 O O . GLN A 1 88 ? -14.144 -2.952 10.912 1.00 81.75 88 GLN A O 1
ATOM 722 N N . LYS A 1 89 ? -14.304 -0.706 10.894 1.00 79.56 89 LYS A N 1
ATOM 723 C CA . LYS A 1 89 ? -14.033 -0.588 9.457 1.00 79.56 89 LYS A CA 1
ATOM 724 C C . LYS A 1 89 ? -12.564 -0.944 9.193 1.00 79.56 89 LYS A C 1
ATOM 726 O O . LYS A 1 89 ? -11.713 -0.542 9.990 1.00 79.56 89 LYS A O 1
ATOM 731 N N . PRO A 1 90 ? -12.247 -1.670 8.106 1.00 74.31 90 PRO A N 1
ATOM 732 C CA . PRO A 1 90 ? -10.861 -1.937 7.751 1.00 74.31 90 PRO A CA 1
ATOM 733 C C . PRO A 1 90 ? -10.115 -0.615 7.546 1.00 74.31 90 PRO A C 1
ATOM 735 O O . PRO A 1 90 ? -10.638 0.322 6.942 1.00 74.31 90 PRO A O 1
ATOM 738 N N . MET A 1 91 ? -8.900 -0.536 8.085 1.00 79.75 91 MET A N 1
ATOM 739 C CA . MET A 1 91 ? -8.028 0.618 7.892 1.00 79.75 91 MET A CA 1
ATOM 740 C C . MET A 1 91 ? -7.599 0.685 6.422 1.00 79.75 91 MET A C 1
ATOM 742 O O . MET A 1 91 ? -7.317 -0.343 5.814 1.00 79.75 91 MET A O 1
ATOM 746 N N . CYS A 1 92 ? -7.497 1.884 5.848 1.00 83.06 92 CYS A N 1
ATOM 747 C CA . CYS A 1 92 ? -7.188 2.063 4.423 1.00 83.06 92 CYS A CA 1
ATOM 748 C C . CYS A 1 92 ? -5.909 1.324 3.964 1.00 83.06 92 CYS A C 1
ATOM 750 O O . CYS A 1 92 ? -5.859 0.809 2.851 1.00 83.06 92 CYS A O 1
ATOM 752 N N . TYR A 1 93 ? -4.898 1.185 4.833 1.00 81.75 93 TYR A N 1
ATOM 753 C CA . TYR A 1 93 ? -3.649 0.477 4.518 1.00 81.75 93 TYR A CA 1
ATOM 754 C C . TYR A 1 93 ? -3.787 -1.053 4.398 1.00 81.75 93 TYR A C 1
ATOM 756 O O . TYR A 1 93 ? -2.866 -1.701 3.904 1.00 81.75 93 TYR A O 1
ATOM 764 N N . THR A 1 94 ? -4.901 -1.657 4.834 1.00 82.38 94 THR A N 1
ATOM 765 C CA . THR A 1 94 ? -5.137 -3.109 4.702 1.00 82.38 94 THR A CA 1
ATOM 766 C C . THR A 1 94 ? -5.962 -3.475 3.470 1.00 82.38 94 THR A C 1
ATOM 768 O O . THR A 1 94 ? -6.078 -4.657 3.139 1.00 82.38 94 THR A O 1
ATOM 771 N N . GLN A 1 95 ? -6.521 -2.487 2.764 1.00 89.00 95 GLN A N 1
ATOM 772 C CA . GLN A 1 95 ? -7.368 -2.715 1.600 1.00 89.00 95 GLN A CA 1
ATOM 773 C C . GLN A 1 95 ? -6.579 -2.544 0.297 1.00 89.00 95 GLN A C 1
ATOM 775 O O . GLN A 1 95 ? -6.250 -1.439 -0.123 1.00 89.00 95 GLN A O 1
ATOM 780 N N . ALA A 1 96 ? -6.307 -3.658 -0.386 1.00 92.94 96 ALA A N 1
ATOM 781 C CA . ALA A 1 96 ? -5.664 -3.627 -1.695 1.00 92.94 96 ALA A CA 1
ATOM 782 C C . ALA A 1 96 ? -6.644 -3.170 -2.790 1.00 92.94 96 ALA A C 1
ATOM 784 O O . ALA A 1 96 ? -7.704 -3.769 -2.967 1.00 92.94 96 ALA A O 1
ATOM 785 N N . ILE A 1 97 ? -6.235 -2.187 -3.599 1.00 94.31 97 ILE A N 1
ATOM 786 C CA . ILE A 1 97 ? -7.015 -1.679 -4.747 1.00 94.31 97 ILE A CA 1
ATOM 787 C C . ILE A 1 97 ? -6.966 -2.596 -5.985 1.00 94.31 97 ILE A C 1
ATOM 789 O O . ILE A 1 97 ? -7.608 -2.331 -6.993 1.00 94.31 97 ILE A O 1
ATOM 793 N N . GLY A 1 98 ? -6.203 -3.693 -5.928 1.00 95.81 98 GLY A N 1
ATOM 794 C CA . GLY A 1 98 ? -6.209 -4.726 -6.969 1.00 95.81 98 GLY A CA 1
ATOM 795 C C . GLY A 1 98 ? -5.124 -4.619 -8.044 1.00 95.81 98 GLY A C 1
ATOM 796 O O . GLY A 1 98 ? -5.162 -5.404 -8.985 1.00 95.81 98 GLY A O 1
ATOM 797 N N . VAL A 1 99 ? -4.109 -3.759 -7.886 1.00 97.25 99 VAL A N 1
ATOM 798 C CA . VAL A 1 99 ? -2.947 -3.661 -8.807 1.00 97.25 99 VAL A CA 1
ATOM 799 C C . VAL A 1 99 ? -2.282 -5.021 -9.079 1.00 97.25 99 VAL A C 1
ATOM 801 O O . VAL A 1 99 ? -1.836 -5.287 -10.192 1.00 97.25 99 VAL A O 1
ATOM 804 N N . ALA A 1 100 ? -2.263 -5.934 -8.105 1.00 96.88 100 ALA A N 1
ATOM 805 C CA . ALA A 1 100 ? -1.704 -7.278 -8.281 1.00 96.88 100 ALA A CA 1
ATOM 806 C C . ALA A 1 100 ? -2.515 -8.186 -9.235 1.00 96.88 100 ALA A C 1
ATOM 808 O O . ALA A 1 100 ? -2.009 -9.212 -9.682 1.00 96.88 100 ALA A O 1
ATOM 809 N N . ARG A 1 101 ? -3.773 -7.843 -9.549 1.00 95.62 101 ARG A N 1
ATOM 810 C CA . ARG A 1 101 ? -4.703 -8.688 -10.311 1.00 95.62 101 ARG A CA 1
ATOM 811 C C . ARG A 1 101 ? -4.953 -8.102 -11.699 1.00 95.62 101 ARG A C 1
ATOM 813 O O . ARG A 1 101 ? -5.534 -7.027 -11.826 1.00 95.62 101 ARG A O 1
ATOM 820 N N . THR A 1 102 ? -4.608 -8.858 -12.740 1.00 89.94 102 THR A N 1
ATOM 821 C CA . THR A 1 102 ? -4.822 -8.462 -14.145 1.00 89.94 102 THR A CA 1
ATOM 822 C C . THR A 1 102 ? -6.290 -8.185 -14.481 1.00 89.94 102 THR A C 1
ATOM 824 O O . THR A 1 102 ? -6.569 -7.340 -15.320 1.00 89.94 102 THR A O 1
ATOM 827 N N . GLY A 1 103 ? -7.235 -8.853 -13.808 1.00 90.94 103 GLY A N 1
ATOM 828 C CA . GLY A 1 103 ? -8.671 -8.616 -14.002 1.00 90.94 103 GLY A CA 1
ATOM 829 C C . GLY A 1 103 ? -9.209 -7.327 -13.368 1.00 90.94 103 GLY A C 1
ATOM 830 O O . GLY A 1 103 ? -10.345 -6.965 -13.644 1.00 90.94 103 GLY A O 1
ATOM 831 N N . THR A 1 104 ? -8.431 -6.651 -12.514 1.00 96.19 104 THR A N 1
ATOM 832 C CA . THR A 1 104 ? -8.838 -5.391 -11.864 1.00 96.19 104 THR A CA 1
ATOM 833 C C . THR A 1 104 ? -8.139 -4.194 -12.496 1.00 96.19 104 THR A C 1
ATOM 835 O O . THR A 1 104 ? -8.807 -3.261 -12.921 1.00 96.19 104 THR A O 1
ATOM 838 N N . ILE A 1 105 ? -6.809 -4.245 -12.608 1.00 97.75 105 ILE A N 1
ATOM 839 C CA . ILE A 1 105 ? -6.023 -3.260 -13.361 1.00 97.75 105 ILE A CA 1
ATOM 840 C C . ILE A 1 105 ? -5.414 -3.999 -14.561 1.00 97.75 105 ILE A C 1
ATOM 842 O O . ILE A 1 105 ? -4.577 -4.882 -14.335 1.00 97.75 105 ILE A O 1
ATOM 846 N N . PRO A 1 106 ? -5.813 -3.704 -15.812 1.00 97.88 106 PRO A N 1
ATOM 847 C CA . PRO A 1 106 ? -5.366 -4.435 -16.995 1.00 97.88 106 PRO A CA 1
ATOM 848 C C . PRO A 1 106 ? -3.885 -4.185 -17.296 1.00 97.88 106 PRO A C 1
ATOM 850 O O . PRO A 1 106 ? -3.283 -3.224 -16.828 1.00 97.88 106 PRO A O 1
ATOM 853 N N . ASP A 1 107 ? -3.268 -5.060 -18.092 1.00 98.19 107 ASP A N 1
ATOM 854 C CA . ASP A 1 107 ? -1.844 -4.936 -18.445 1.00 98.19 107 ASP A CA 1
ATOM 855 C C . ASP A 1 107 ? -1.527 -3.652 -19.226 1.00 98.19 107 ASP A C 1
ATOM 857 O O . ASP A 1 107 ? -0.418 -3.137 -19.122 1.00 98.19 107 ASP A O 1
ATOM 861 N N . SER A 1 108 ? -2.497 -3.123 -19.978 1.00 97.88 108 SER A N 1
ATOM 862 C CA . SER A 1 108 ? -2.373 -1.866 -20.725 1.00 97.88 108 SER A CA 1
ATOM 863 C C . SER A 1 108 ? -2.224 -0.635 -19.832 1.00 97.88 108 SER A C 1
ATOM 865 O O . SER A 1 108 ? -1.752 0.391 -20.306 1.00 97.88 108 SER A O 1
ATOM 867 N N . SER A 1 109 ? -2.598 -0.735 -18.555 1.00 98.44 109 SER A N 1
ATOM 868 C CA . SER A 1 109 ? -2.424 0.339 -17.575 1.00 98.44 109 SER A CA 1
ATOM 869 C C . SER A 1 109 ? -0.988 0.459 -17.062 1.00 98.44 109 SER A C 1
ATOM 871 O O . SER A 1 109 ? -0.687 1.390 -16.323 1.00 98.44 109 SER A O 1
ATOM 873 N N . PHE A 1 110 ? -0.099 -0.476 -17.406 1.00 98.62 110 PHE A N 1
ATOM 874 C CA . PHE A 1 110 ? 1.288 -0.471 -16.950 1.00 98.62 110 PHE A CA 1
ATOM 875 C C . PHE A 1 110 ? 2.214 0.043 -18.049 1.00 98.62 110 PHE A C 1
ATOM 877 O O . PHE A 1 110 ? 2.293 -0.530 -19.137 1.00 98.62 110 PHE A O 1
ATOM 884 N N . SER A 1 111 ? 2.991 1.069 -17.724 1.00 98.56 111 SER A N 1
ATOM 885 C CA . SER A 1 111 ? 4.045 1.618 -18.573 1.00 98.56 111 SER A CA 1
ATOM 886 C C . SER A 1 111 ? 5.328 1.809 -17.766 1.00 98.56 111 SER A C 1
ATOM 888 O O . SER A 1 111 ? 5.350 1.656 -16.546 1.00 98.56 111 SER A O 1
ATOM 890 N N . SER A 1 112 ? 6.441 2.075 -18.437 1.00 98.38 112 SER A N 1
ATOM 891 C CA . SER A 1 112 ? 7.722 2.313 -17.773 1.00 98.38 112 SER A CA 1
ATOM 892 C C . SER A 1 112 ? 8.612 3.212 -18.619 1.00 98.38 112 SER A C 1
ATOM 894 O O . SER A 1 112 ? 8.428 3.304 -19.834 1.00 98.38 112 SER A O 1
ATOM 896 N N . SER A 1 113 ? 9.610 3.832 -17.988 1.00 98.00 113 SER A N 1
ATOM 897 C CA . SER A 1 113 ? 10.665 4.575 -18.694 1.00 98.00 113 SER A CA 1
ATOM 898 C C . SER A 1 113 ? 11.402 3.690 -19.701 1.00 98.00 113 SER A C 1
ATOM 900 O O . SER A 1 113 ? 11.750 4.113 -20.802 1.00 98.00 113 SER A O 1
ATOM 902 N N . SER A 1 114 ? 11.675 2.451 -19.296 1.00 98.06 114 SER A N 1
ATOM 903 C CA . SER A 1 114 ? 12.413 1.463 -20.063 1.00 98.06 114 SER A CA 1
ATOM 904 C C . SER A 1 114 ? 12.135 0.047 -19.545 1.00 98.06 114 SER A C 1
ATOM 906 O O . SER A 1 114 ? 11.468 -0.150 -18.523 1.00 98.06 114 SER A O 1
ATOM 908 N N . ASN A 1 115 ? 12.616 -0.960 -20.275 1.00 98.12 115 ASN A N 1
ATOM 909 C CA . ASN A 1 115 ? 12.542 -2.365 -19.876 1.00 98.12 115 ASN A CA 1
ATOM 910 C C . ASN A 1 115 ? 13.865 -3.057 -20.228 1.00 98.12 115 ASN A C 1
ATOM 912 O O . ASN A 1 115 ? 14.411 -2.800 -21.302 1.00 98.12 115 ASN A O 1
ATOM 916 N N . TYR A 1 116 ? 14.353 -3.950 -19.364 1.00 97.75 116 TYR A N 1
ATOM 917 C CA . TYR A 1 116 ? 15.569 -4.735 -19.610 1.00 97.75 116 TYR A CA 1
ATOM 918 C C . TYR A 1 116 ? 15.458 -5.576 -20.887 1.00 97.75 116 TYR A C 1
ATOM 920 O O . TYR A 1 116 ? 16.317 -5.511 -21.765 1.00 97.75 116 TYR A O 1
ATOM 928 N N . ASN A 1 117 ? 14.363 -6.329 -21.013 1.00 97.31 117 ASN A N 1
ATOM 929 C CA . ASN A 1 117 ? 13.971 -7.052 -22.221 1.00 97.31 117 ASN A CA 1
ATOM 930 C C . ASN A 1 117 ? 12.465 -7.406 -22.169 1.00 97.31 117 ASN A C 1
ATOM 932 O O . ASN A 1 117 ? 11.738 -6.973 -21.270 1.00 97.31 117 ASN A O 1
ATOM 936 N N . SER A 1 118 ? 11.991 -8.223 -23.114 1.00 97.06 118 SER A N 1
ATOM 937 C CA . SER A 1 118 ? 10.577 -8.609 -23.245 1.00 97.06 118 SER A CA 1
ATOM 938 C C . SER A 1 118 ? 10.002 -9.411 -22.068 1.00 97.06 118 SER A C 1
ATOM 940 O O . SER A 1 118 ? 8.781 -9.482 -21.926 1.00 97.06 118 SER A O 1
ATOM 942 N N . VAL A 1 119 ? 10.834 -10.006 -21.205 1.00 96.50 119 VAL A N 1
ATOM 943 C CA . VAL A 1 119 ? 10.365 -10.735 -20.016 1.00 96.50 119 VAL A CA 1
ATOM 944 C C . VAL A 1 119 ? 10.344 -9.891 -18.739 1.00 96.50 119 VAL A C 1
ATOM 946 O O . VAL A 1 119 ? 9.815 -10.378 -17.745 1.00 96.50 119 VAL A O 1
ATOM 949 N N . TYR A 1 120 ? 10.814 -8.639 -18.792 1.00 97.81 120 TYR A N 1
ATOM 950 C CA . TYR A 1 120 ? 10.828 -7.676 -17.677 1.00 97.81 120 TYR A CA 1
ATOM 951 C C . TYR A 1 120 ? 9.969 -6.427 -17.944 1.00 97.81 120 TYR A C 1
ATOM 953 O O . TYR A 1 120 ? 10.235 -5.348 -17.422 1.00 97.81 120 TYR A O 1
ATOM 961 N N . THR A 1 121 ? 8.945 -6.549 -18.791 1.00 98.38 121 THR A N 1
ATOM 962 C CA . THR A 1 121 ? 8.041 -5.438 -19.130 1.00 98.38 121 THR A CA 1
ATOM 963 C C . THR A 1 121 ? 7.210 -4.959 -17.937 1.00 98.38 121 THR A C 1
ATOM 965 O O . THR A 1 121 ? 6.851 -5.775 -17.090 1.00 98.38 121 THR A O 1
ATOM 968 N N . ALA A 1 122 ? 6.808 -3.683 -17.936 1.00 98.50 122 ALA A N 1
ATOM 969 C CA . ALA A 1 122 ? 6.047 -3.008 -16.872 1.00 98.50 122 ALA A CA 1
ATOM 970 C C . ALA A 1 122 ? 4.932 -3.844 -16.204 1.00 98.50 122 ALA A C 1
ATOM 972 O O . ALA A 1 122 ? 4.877 -3.941 -14.980 1.00 98.50 122 ALA A O 1
ATOM 973 N N . LYS A 1 123 ? 4.091 -4.533 -16.988 1.00 98.06 123 LYS A N 1
ATOM 974 C CA . LYS A 1 123 ? 2.996 -5.392 -16.487 1.00 98.06 123 LYS A CA 1
ATOM 975 C C . LYS A 1 123 ? 3.421 -6.519 -15.539 1.00 98.06 123 LYS A C 1
ATOM 977 O O . LYS A 1 123 ? 2.584 -7.072 -14.830 1.00 98.06 123 LYS A O 1
ATOM 982 N N . TYR A 1 124 ? 4.698 -6.897 -15.553 1.00 98.38 124 TYR A N 1
ATOM 983 C CA . TYR A 1 124 ? 5.250 -7.906 -14.656 1.00 98.38 124 TYR A CA 1
ATOM 984 C C . TYR A 1 124 ? 5.647 -7.335 -13.291 1.00 98.38 124 TYR A C 1
ATOM 986 O O . TYR A 1 124 ? 5.960 -8.110 -12.402 1.00 98.38 124 TYR A O 1
ATOM 994 N N . GLY A 1 125 ? 5.563 -6.020 -13.066 1.00 97.44 125 GLY A N 1
ATOM 995 C CA . GLY A 1 125 ? 5.787 -5.381 -11.761 1.00 97.44 125 GLY A CA 1
ATOM 996 C C . GLY A 1 125 ? 4.680 -5.617 -10.720 1.00 97.44 125 GLY A C 1
ATOM 997 O O . GLY A 1 125 ? 4.533 -4.825 -9.794 1.00 97.44 125 GLY A O 1
ATOM 998 N N . ARG A 1 126 ? 3.860 -6.663 -10.872 1.00 98.00 126 ARG A N 1
ATOM 999 C CA . ARG A 1 126 ? 2.740 -6.974 -9.973 1.00 98.00 126 ARG A CA 1
ATOM 1000 C C . ARG A 1 126 ? 3.216 -7.793 -8.775 1.00 98.00 126 ARG A C 1
ATOM 1002 O O . ARG A 1 126 ? 3.952 -8.764 -8.934 1.00 98.00 126 ARG A O 1
ATOM 1009 N N . LEU A 1 127 ? 2.725 -7.438 -7.587 1.00 97.31 127 LEU A N 1
ATOM 1010 C CA . LEU A 1 127 ? 2.995 -8.167 -6.345 1.00 97.31 127 LEU A CA 1
ATOM 1011 C C . LEU A 1 127 ? 2.597 -9.650 -6.468 1.00 97.31 127 LEU A C 1
ATOM 1013 O O . LEU A 1 127 ? 1.529 -9.954 -7.002 1.00 97.31 127 LEU A O 1
ATOM 1017 N N . ASN A 1 128 ? 3.427 -10.558 -5.942 1.00 96.50 128 ASN A N 1
ATOM 1018 C CA . ASN A 1 128 ? 3.262 -12.018 -6.014 1.00 96.50 128 ASN A CA 1
ATOM 1019 C C . ASN A 1 128 ? 3.213 -12.586 -7.447 1.00 96.50 128 ASN A C 1
ATOM 1021 O O . ASN A 1 128 ? 2.764 -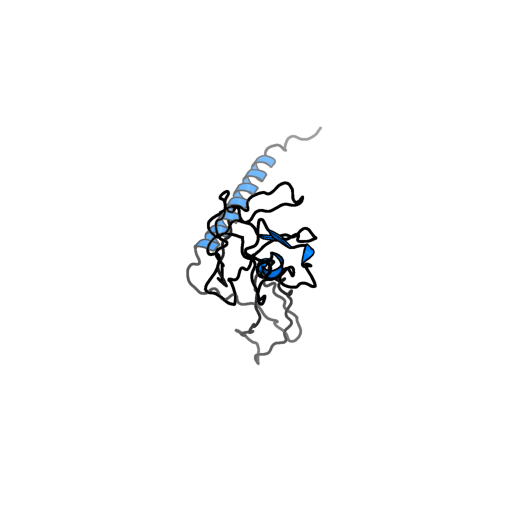13.715 -7.660 1.00 96.50 128 ASN A O 1
ATOM 1025 N N . GLY A 1 129 ? 3.662 -11.814 -8.440 1.00 94.81 129 GLY A N 1
ATOM 1026 C CA . GLY A 1 129 ? 3.816 -12.277 -9.811 1.00 94.81 129 GLY A CA 1
ATOM 1027 C C . GLY A 1 129 ? 4.969 -13.273 -9.967 1.00 94.81 129 GLY A C 1
ATOM 1028 O O . GLY A 1 129 ? 5.914 -13.309 -9.187 1.00 94.81 129 GLY A O 1
ATOM 1029 N N . VAL A 1 130 ? 4.927 -14.074 -11.034 1.00 96.38 130 VAL A N 1
ATOM 1030 C CA . VAL A 1 130 ? 5.998 -15.038 -11.378 1.00 96.38 130 VAL A CA 1
ATOM 1031 C C . VAL A 1 130 ? 7.213 -14.398 -12.072 1.00 96.38 130 VAL A C 1
ATOM 1033 O O . VAL A 1 130 ? 8.160 -15.098 -12.436 1.00 96.38 130 VAL A O 1
ATOM 1036 N N . LYS A 1 131 ? 7.151 -13.087 -12.318 1.00 96.62 131 LYS A N 1
ATOM 1037 C CA . LYS A 1 131 ? 8.138 -12.230 -12.990 1.00 96.62 131 LYS A CA 1
ATOM 1038 C C . LYS A 1 131 ? 8.139 -10.859 -12.300 1.00 96.62 131 LYS A C 1
ATOM 1040 O O . LYS A 1 131 ? 7.259 -10.602 -11.486 1.00 96.62 131 LYS A O 1
ATOM 1045 N N . SER A 1 132 ? 9.087 -10.002 -12.662 1.00 97.81 132 SER A N 1
ATOM 1046 C CA . SER A 1 132 ? 9.204 -8.616 -12.199 1.00 97.81 132 SER A CA 1
ATOM 1047 C C . SER A 1 132 ? 9.360 -7.657 -13.385 1.00 97.81 132 SER A C 1
ATOM 1049 O O . SER A 1 132 ? 9.702 -8.075 -14.493 1.00 97.81 132 SER A O 1
ATOM 1051 N N . TRP A 1 133 ? 9.111 -6.365 -13.165 1.00 98.31 133 TRP A N 1
ATOM 1052 C CA . TRP A 1 133 ? 9.609 -5.315 -14.058 1.00 98.31 133 TRP A CA 1
ATOM 1053 C C . TRP A 1 133 ? 11.067 -4.995 -13.709 1.00 98.31 133 TRP A C 1
ATOM 1055 O O . TRP A 1 133 ? 11.443 -5.034 -12.538 1.00 98.31 133 TRP A O 1
ATOM 1065 N N . ALA A 1 134 ? 11.868 -4.663 -14.718 1.00 98.12 134 ALA A N 1
ATOM 1066 C CA . ALA A 1 134 ? 13.204 -4.110 -14.536 1.00 98.12 134 ALA A CA 1
ATOM 1067 C C . ALA A 1 134 ? 13.505 -3.099 -15.654 1.00 98.12 134 ALA A C 1
ATOM 1069 O O . ALA A 1 134 ? 13.205 -3.394 -16.818 1.00 98.12 134 ALA A O 1
ATOM 1070 N N . PRO A 1 135 ? 14.109 -1.938 -15.344 1.00 98.12 135 PRO A N 1
ATOM 1071 C CA . PRO A 1 135 ? 14.547 -0.982 -16.355 1.00 98.12 135 PRO A CA 1
ATOM 1072 C C . PRO A 1 135 ? 15.718 -1.514 -17.191 1.00 98.12 135 PRO A C 1
ATOM 1074 O O . PRO A 1 135 ? 16.295 -2.562 -16.907 1.00 98.12 135 PRO A O 1
ATOM 1077 N N . ARG A 1 136 ? 16.074 -0.797 -18.264 1.00 97.75 136 ARG A N 1
ATOM 1078 C CA . ARG A 1 136 ? 17.150 -1.206 -19.184 1.00 97.75 136 ARG A CA 1
ATOM 1079 C C . ARG A 1 136 ? 18.529 -1.258 -18.517 1.00 97.75 136 ARG A C 1
ATOM 1081 O O . ARG A 1 136 ? 19.352 -2.084 -18.904 1.00 97.75 136 ARG A O 1
ATOM 1088 N N . GLY A 1 137 ? 18.779 -0.372 -17.558 1.00 95.12 137 GLY A N 1
ATOM 1089 C CA . GLY A 1 137 ? 20.010 -0.306 -16.770 1.00 95.12 137 GLY A CA 1
ATOM 1090 C C . GLY A 1 137 ? 19.710 -0.265 -15.273 1.00 95.12 137 GLY A C 1
ATOM 1091 O O . GLY A 1 137 ? 18.563 -0.384 -14.869 1.00 95.12 137 GLY A O 1
ATOM 1092 N N . ASN A 1 138 ? 20.738 -0.094 -14.441 1.00 94.12 138 ASN A N 1
ATOM 1093 C CA . ASN A 1 138 ? 20.618 -0.116 -12.975 1.00 94.12 138 ASN A CA 1
ATOM 1094 C C . ASN A 1 138 ? 21.180 1.141 -12.283 1.00 94.12 138 ASN A C 1
ATOM 1096 O O . ASN A 1 138 ? 21.312 1.163 -11.063 1.00 94.12 138 ASN A O 1
ATOM 1100 N N . ASN A 1 139 ? 21.536 2.175 -13.049 1.00 93.19 139 ASN A N 1
ATOM 1101 C CA . ASN A 1 139 ? 22.222 3.374 -12.561 1.00 93.19 139 ASN A CA 1
ATOM 1102 C C . ASN A 1 139 ? 21.474 4.684 -12.862 1.00 93.19 139 ASN A C 1
ATOM 1104 O O . ASN A 1 139 ? 21.997 5.763 -12.589 1.00 93.19 139 ASN A O 1
ATOM 1108 N N . ASN A 1 140 ? 20.267 4.611 -13.425 1.00 95.94 140 ASN A N 1
ATOM 1109 C CA . ASN A 1 140 ? 19.460 5.782 -13.737 1.00 95.94 140 ASN A CA 1
ATOM 1110 C C . ASN A 1 140 ? 18.378 5.990 -12.670 1.00 95.94 140 ASN A C 1
ATOM 1112 O O . ASN A 1 140 ? 17.366 5.296 -12.645 1.00 95.94 140 ASN A O 1
ATOM 1116 N N . ALA A 1 141 ? 18.568 6.996 -11.815 1.00 93.06 141 ALA A N 1
ATOM 1117 C CA . ALA A 1 141 ? 17.619 7.345 -10.756 1.00 93.06 141 ALA A CA 1
ATOM 1118 C C . ALA A 1 141 ? 16.262 7.871 -11.272 1.00 93.06 141 ALA A C 1
ATOM 1120 O O . ALA A 1 141 ? 15.331 8.015 -10.484 1.00 93.06 141 ALA A O 1
ATOM 1121 N N . ASN A 1 142 ? 16.147 8.157 -12.576 1.00 94.81 142 ASN A N 1
ATOM 1122 C CA . ASN A 1 142 ? 14.901 8.577 -13.217 1.00 94.81 142 ASN A CA 1
ATOM 1123 C C . ASN A 1 142 ? 14.131 7.415 -13.861 1.00 94.81 142 ASN A C 1
ATOM 1125 O O . ASN A 1 142 ? 13.100 7.662 -14.487 1.00 94.81 142 ASN A O 1
ATOM 1129 N N . ASP A 1 143 ? 14.620 6.172 -13.772 1.00 97.62 143 ASP A N 1
ATOM 1130 C CA . ASP A 1 143 ? 13.840 5.030 -14.241 1.00 97.62 143 ASP A CA 1
ATOM 1131 C C . ASP A 1 143 ? 12.586 4.838 -13.382 1.00 97.62 143 ASP A C 1
ATOM 1133 O O . ASP A 1 143 ? 12.631 4.924 -12.154 1.00 97.62 14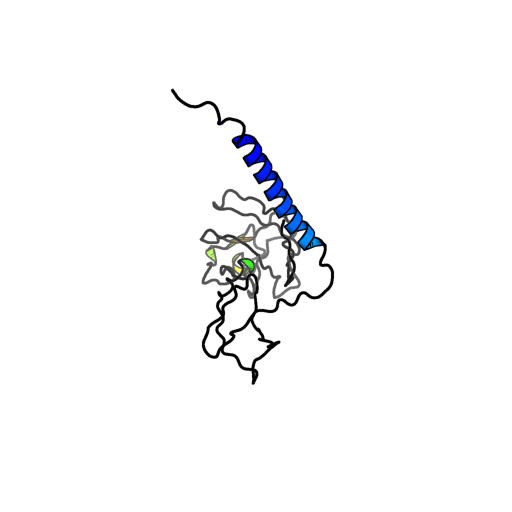3 ASP A O 1
ATOM 1137 N N . TYR A 1 144 ? 11.455 4.574 -14.037 1.00 97.94 144 TYR A N 1
ATOM 1138 C CA . TYR A 1 144 ? 10.164 4.467 -13.370 1.00 97.94 144 TYR A CA 1
ATOM 1139 C C . TYR A 1 144 ? 9.311 3.336 -13.937 1.00 97.94 144 TYR A C 1
ATOM 1141 O O . TYR A 1 144 ? 9.327 3.0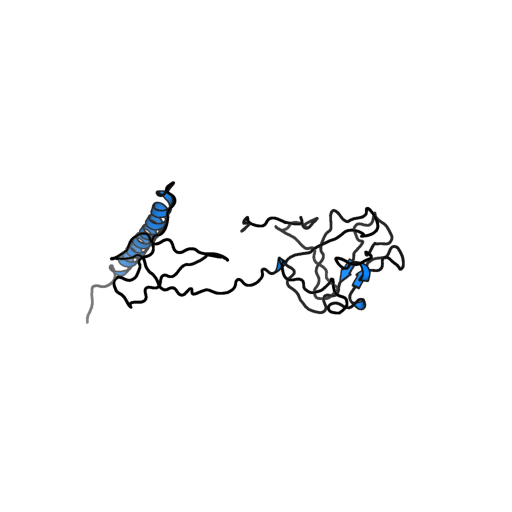46 -15.136 1.00 97.94 144 TYR A O 1
ATOM 1149 N N . LEU A 1 145 ? 8.512 2.755 -13.046 1.00 98.44 145 LEU A N 1
ATOM 1150 C CA . LEU A 1 145 ? 7.318 1.987 -13.362 1.00 98.44 145 LEU A CA 1
ATOM 1151 C C . LEU A 1 145 ? 6.115 2.891 -13.101 1.00 98.44 145 LEU A C 1
ATOM 1153 O O . LEU A 1 145 ? 6.005 3.474 -12.024 1.00 98.44 145 LEU A O 1
ATOM 1157 N N . GLN A 1 146 ? 5.219 2.992 -14.071 1.00 98.44 146 GLN A N 1
ATOM 1158 C CA . GLN A 1 146 ? 4.006 3.785 -13.974 1.00 98.44 146 GLN A CA 1
ATOM 1159 C C . GLN A 1 146 ? 2.779 2.891 -14.135 1.00 98.44 146 GLN A C 1
ATOM 1161 O O . GLN A 1 146 ? 2.767 1.944 -14.924 1.00 98.44 146 GLN A O 1
ATOM 1166 N N . ILE A 1 147 ? 1.744 3.206 -13.359 1.00 98.50 147 ILE A N 1
ATOM 1167 C CA . ILE A 1 147 ? 0.485 2.474 -13.345 1.00 98.50 147 ILE A CA 1
ATOM 1168 C C . ILE A 1 147 ? -0.647 3.494 -13.425 1.00 98.50 147 ILE A C 1
ATOM 1170 O O . ILE A 1 147 ? -0.812 4.307 -12.518 1.00 98.50 147 ILE A O 1
ATOM 1174 N N . ASP A 1 148 ? -1.419 3.439 -14.503 1.00 98.00 148 ASP A N 1
ATOM 1175 C CA . ASP A 1 148 ? -2.721 4.091 -14.582 1.00 98.00 148 ASP A CA 1
ATOM 1176 C C . ASP A 1 148 ? -3.710 3.320 -13.695 1.00 98.00 148 ASP A C 1
ATOM 1178 O O . ASP A 1 148 ? -4.030 2.155 -13.944 1.00 98.00 148 ASP A O 1
ATOM 1182 N N . LEU A 1 149 ? -4.167 3.957 -12.618 1.00 97.25 149 LEU A N 1
ATOM 1183 C CA . LEU A 1 149 ? -5.073 3.331 -11.657 1.00 97.25 149 LEU A CA 1
ATOM 1184 C C . LEU A 1 149 ? -6.528 3.279 -12.150 1.00 97.25 149 LEU A C 1
ATOM 1186 O O . LEU A 1 149 ? -7.365 2.701 -11.457 1.00 97.25 149 LEU A O 1
ATOM 1190 N N . LEU A 1 150 ? -6.834 3.839 -13.329 1.00 96.69 150 LEU A N 1
ATOM 1191 C CA . LEU A 1 150 ? -8.161 3.974 -13.954 1.00 96.69 150 LEU A CA 1
ATOM 1192 C C . LEU A 1 150 ? -9.132 4.917 -13.232 1.00 96.69 150 LEU A C 1
ATOM 1194 O O . LEU A 1 150 ? -9.981 5.534 -13.869 1.00 96.69 150 LEU A O 1
ATOM 1198 N N . PHE A 1 151 ? -9.018 5.021 -11.911 1.00 95.44 151 PHE A N 1
ATOM 1199 C CA . PHE A 1 151 ? -9.823 5.881 -11.055 1.00 95.44 151 PHE A CA 1
ATOM 1200 C C . PHE A 1 151 ? -8.932 6.589 -10.037 1.00 95.44 151 PHE A C 1
ATOM 1202 O O . PHE A 1 151 ? -7.807 6.167 -9.761 1.00 95.44 151 PHE A O 1
ATOM 1209 N N . GLU A 1 152 ? -9.457 7.658 -9.451 1.00 93.94 152 GLU A N 1
ATOM 1210 C CA . GLU A 1 152 ? -8.792 8.377 -8.372 1.00 93.94 152 GLU A CA 1
ATOM 1211 C C . GLU A 1 152 ? -8.867 7.568 -7.069 1.00 93.94 152 GLU A C 1
ATOM 1213 O O . GLU A 1 152 ? -9.943 7.144 -6.639 1.00 93.94 152 GLU A O 1
ATOM 1218 N N . TYR A 1 153 ? -7.717 7.365 -6.422 1.00 89.12 153 TYR A N 1
ATOM 1219 C CA . TYR A 1 153 ? -7.615 6.668 -5.140 1.00 89.12 153 TYR A CA 1
ATOM 1220 C C . TYR A 1 153 ? -6.857 7.506 -4.117 1.00 89.12 153 TYR A C 1
ATOM 1222 O O . TYR A 1 153 ? -5.846 8.135 -4.426 1.00 89.12 153 TYR A O 1
ATOM 1230 N N . VAL A 1 154 ? -7.284 7.406 -2.859 1.00 89.75 154 VAL A N 1
ATOM 1231 C CA . VAL A 1 154 ? -6.440 7.764 -1.717 1.00 89.75 154 VAL A CA 1
ATOM 1232 C C . VAL A 1 154 ? -5.522 6.577 -1.425 1.00 89.75 154 VAL A C 1
ATOM 1234 O O . VAL A 1 154 ? -5.986 5.513 -1.015 1.00 89.75 154 VAL A O 1
ATOM 1237 N N . ILE A 1 155 ? -4.219 6.743 -1.656 1.00 89.31 155 ILE A N 1
ATOM 1238 C CA . ILE A 1 155 ? -3.220 5.695 -1.420 1.00 89.31 155 ILE A CA 1
ATOM 1239 C C . ILE A 1 155 ? -2.684 5.811 0.005 1.00 89.31 155 ILE A C 1
ATOM 1241 O O . ILE A 1 155 ? -2.008 6.778 0.343 1.00 89.31 155 ILE A O 1
ATOM 1245 N N . CYS A 1 156 ? -2.969 4.805 0.831 1.00 87.81 156 CYS A N 1
ATOM 1246 C CA . CYS A 1 156 ? -2.556 4.791 2.239 1.00 87.81 156 CYS A CA 1
ATOM 1247 C C . CYS A 1 156 ? -1.343 3.900 2.525 1.00 87.81 156 CYS A C 1
ATOM 1249 O O . CYS A 1 156 ? -0.747 4.010 3.590 1.00 87.81 156 CYS A O 1
ATOM 1251 N N . ALA A 1 157 ? -0.997 2.992 1.611 1.00 89.94 157 ALA A N 1
ATOM 1252 C CA . ALA A 1 157 ? 0.166 2.121 1.732 1.00 89.94 157 ALA A CA 1
ATOM 1253 C C . ALA A 1 157 ? 0.589 1.583 0.362 1.00 89.94 157 ALA A C 1
ATOM 1255 O O . ALA A 1 157 ? -0.228 1.465 -0.553 1.00 89.94 157 ALA A O 1
ATOM 1256 N N . VAL A 1 158 ? 1.864 1.209 0.250 1.00 93.38 158 VAL A N 1
ATOM 1257 C CA . VAL A 1 158 ? 2.432 0.525 -0.916 1.00 93.38 158 VAL A CA 1
ATOM 1258 C C . VAL A 1 158 ? 3.199 -0.694 -0.425 1.00 93.38 158 VAL A C 1
ATOM 1260 O O . VAL A 1 158 ? 4.020 -0.593 0.482 1.00 93.38 158 VAL A O 1
ATOM 1263 N N . ALA A 1 159 ? 2.938 -1.847 -1.035 1.00 94.56 159 ALA A N 1
ATOM 1264 C CA . ALA A 1 159 ? 3.718 -3.059 -0.827 1.00 94.56 159 ALA A CA 1
ATOM 1265 C C . ALA A 1 159 ? 4.621 -3.290 -2.043 1.00 94.56 159 ALA A C 1
ATOM 1267 O O . ALA A 1 159 ? 4.149 -3.249 -3.180 1.00 94.56 159 ALA A O 1
ATOM 1268 N N . THR A 1 160 ? 5.903 -3.557 -1.804 1.00 95.38 160 THR A N 1
ATOM 1269 C CA . THR A 1 160 ? 6.894 -3.862 -2.843 1.00 95.38 160 THR A CA 1
ATOM 1270 C C . THR A 1 160 ? 7.469 -5.261 -2.635 1.00 95.38 160 THR A C 1
ATOM 1272 O O . THR A 1 160 ? 7.435 -5.816 -1.538 1.00 95.38 160 THR A O 1
ATOM 1275 N N . GLN A 1 161 ? 7.974 -5.864 -3.708 1.00 96.06 161 GLN A N 1
ATOM 1276 C CA . GLN A 1 161 ? 8.611 -7.178 -3.680 1.00 96.06 161 GLN A CA 1
ATOM 1277 C C . GLN A 1 161 ? 9.721 -7.221 -4.734 1.00 96.06 161 GLN A C 1
ATOM 1279 O O . GLN A 1 161 ? 9.623 -6.557 -5.766 1.00 96.06 161 GLN A O 1
ATOM 1284 N N . GLY A 1 162 ? 10.782 -7.977 -4.450 1.00 94.88 162 GLY A N 1
ATOM 1285 C CA . GLY A 1 162 ? 11.902 -8.193 -5.366 1.00 94.88 162 GLY A CA 1
ATOM 1286 C C . GLY A 1 162 ? 11.612 -9.215 -6.467 1.00 94.88 162 GLY A C 1
ATOM 1287 O O . GLY A 1 162 ? 10.508 -9.745 -6.595 1.00 94.88 162 GLY A O 1
ATOM 1288 N N . ASN A 1 163 ? 12.635 -9.509 -7.264 1.00 96.38 163 ASN A N 1
ATOM 1289 C CA . ASN A 1 163 ? 12.564 -10.502 -8.329 1.00 96.38 163 ASN A CA 1
ATOM 1290 C C . ASN A 1 163 ? 12.391 -11.921 -7.736 1.00 96.38 163 ASN A C 1
ATOM 1292 O O . ASN A 1 163 ? 13.225 -12.351 -6.944 1.00 96.38 163 ASN A O 1
ATOM 1296 N N . PRO A 1 164 ? 11.366 -12.701 -8.131 1.00 95.50 164 PRO A N 1
ATOM 1297 C CA . PRO A 1 164 ? 11.137 -14.038 -7.575 1.00 95.50 164 PRO A CA 1
ATOM 1298 C C . PRO A 1 164 ? 12.159 -15.096 -8.030 1.00 95.50 164 PRO A C 1
ATOM 1300 O O . PRO A 1 164 ? 12.117 -16.228 -7.553 1.00 95.50 164 PRO A O 1
ATOM 1303 N N . ARG A 1 165 ? 13.033 -14.778 -8.996 1.00 96.12 165 ARG A N 1
ATOM 1304 C CA . ARG A 1 165 ? 13.975 -15.728 -9.620 1.00 96.12 165 ARG A CA 1
ATOM 1305 C C . ARG A 1 165 ? 15.443 -15.328 -9.487 1.00 96.12 165 ARG A C 1
ATOM 1307 O O . ARG A 1 165 ? 16.301 -16.056 -9.977 1.00 96.12 165 ARG A O 1
ATOM 1314 N N . ALA A 1 166 ? 15.733 -14.187 -8.871 1.00 95.31 166 ALA A N 1
ATOM 1315 C CA . ALA A 1 166 ? 17.088 -13.672 -8.718 1.00 95.31 166 ALA A CA 1
ATOM 1316 C C . ALA A 1 166 ? 17.225 -12.878 -7.414 1.00 95.31 166 ALA A C 1
ATOM 1318 O O . ALA A 1 166 ? 16.240 -12.397 -6.860 1.00 95.31 166 ALA A O 1
ATOM 1319 N N . ASN A 1 167 ? 18.459 -12.716 -6.941 1.00 96.44 167 ASN A N 1
ATOM 1320 C CA . ASN A 1 167 ? 18.783 -11.961 -5.731 1.00 96.44 167 ASN A CA 1
ATOM 1321 C C . ASN A 1 167 ? 18.810 -10.444 -6.017 1.00 96.44 167 ASN A C 1
ATOM 1323 O O . ASN A 1 167 ? 19.855 -9.806 -5.922 1.00 96.44 167 ASN A O 1
ATOM 1327 N N . GLU A 1 168 ? 17.670 -9.895 -6.448 1.00 95.44 168 GLU A N 1
ATOM 1328 C CA . GLU A 1 168 ? 17.522 -8.522 -6.949 1.00 95.44 168 GLU A CA 1
ATOM 1329 C C . GLU A 1 168 ? 16.276 -7.849 -6.348 1.00 95.44 168 GLU A C 1
ATOM 1331 O O . GLU A 1 168 ? 15.166 -8.385 -6.428 1.00 95.44 168 GLU A O 1
ATOM 1336 N N . TRP A 1 169 ? 16.434 -6.658 -5.762 1.00 96.25 169 TRP A N 1
ATOM 1337 C CA . TRP A 1 169 ? 15.342 -5.862 -5.185 1.00 96.25 169 TRP A CA 1
ATOM 1338 C C . TRP A 1 169 ? 15.691 -4.374 -5.130 1.00 96.25 169 TRP A C 1
ATOM 1340 O O . TRP A 1 169 ? 16.855 -3.977 -5.181 1.00 96.25 169 TRP A O 1
ATOM 1350 N N . THR A 1 170 ? 14.661 -3.546 -4.977 1.00 92.94 170 THR A N 1
ATOM 1351 C CA . THR A 1 170 ? 14.799 -2.113 -4.713 1.00 92.94 170 THR A CA 1
ATOM 1352 C C . THR A 1 170 ? 14.789 -1.870 -3.208 1.00 92.94 170 THR A C 1
ATOM 1354 O O . THR A 1 170 ? 13.850 -2.273 -2.527 1.00 92.94 170 THR A O 1
ATOM 1357 N N . THR A 1 171 ? 15.818 -1.205 -2.685 1.00 90.00 171 THR A N 1
ATOM 1358 C CA . THR A 1 171 ? 15.912 -0.852 -1.256 1.00 90.00 171 THR A CA 1
ATOM 1359 C C . THR A 1 171 ? 15.320 0.518 -0.947 1.00 90.00 171 THR A C 1
ATOM 1361 O O . THR A 1 171 ? 14.765 0.710 0.125 1.00 90.00 171 THR A O 1
ATOM 1364 N N . ASN A 1 172 ? 15.403 1.457 -1.892 1.00 89.19 172 ASN A N 1
ATOM 1365 C CA . ASN A 1 172 ? 14.917 2.825 -1.749 1.00 89.19 172 ASN A CA 1
ATOM 1366 C C . ASN A 1 172 ? 14.263 3.284 -3.052 1.00 89.19 172 ASN A C 1
ATOM 1368 O O . ASN A 1 172 ? 14.783 3.020 -4.135 1.00 89.19 172 ASN A O 1
ATOM 1372 N N . TYR A 1 173 ? 13.141 3.991 -2.952 1.00 91.75 173 TYR A N 1
ATOM 1373 C CA . TYR A 1 173 ? 12.433 4.556 -4.100 1.00 91.75 173 TYR A CA 1
ATOM 1374 C C . TYR A 1 173 ? 11.694 5.835 -3.702 1.00 91.75 173 TYR A C 1
ATOM 1376 O O . TYR A 1 173 ? 11.394 6.047 -2.528 1.00 91.75 173 TYR A O 1
ATOM 1384 N N . LYS A 1 174 ? 11.399 6.686 -4.686 1.00 91.44 174 LYS A N 1
ATOM 1385 C CA . LYS A 1 174 ? 10.511 7.845 -4.536 1.00 91.44 174 LYS A CA 1
ATOM 1386 C C . LYS A 1 174 ? 9.175 7.545 -5.206 1.00 91.44 174 LYS A C 1
ATOM 1388 O O . LYS A 1 174 ? 9.138 6.829 -6.205 1.00 91.44 174 LYS A O 1
ATOM 1393 N N . LEU A 1 175 ? 8.095 8.125 -4.693 1.00 93.94 175 LEU A N 1
ATOM 1394 C CA . LEU A 1 175 ? 6.795 8.108 -5.360 1.00 93.94 175 LEU A CA 1
ATOM 1395 C C . LEU A 1 175 ? 6.534 9.453 -6.026 1.00 93.94 175 LEU A C 1
ATOM 1397 O O . LEU A 1 175 ? 6.786 10.506 -5.439 1.00 93.94 175 LEU A O 1
ATOM 1401 N N . ARG A 1 176 ? 5.998 9.400 -7.245 1.00 93.06 176 ARG A N 1
ATOM 1402 C CA . ARG A 1 176 ? 5.463 10.559 -7.955 1.00 93.06 176 ARG A CA 1
ATOM 1403 C C . ARG A 1 176 ? 3.992 10.320 -8.255 1.00 93.06 176 ARG A C 1
ATOM 1405 O O . ARG A 1 176 ? 3.632 9.233 -8.694 1.00 93.06 176 ARG A O 1
ATOM 1412 N N . LEU A 1 177 ? 3.164 11.323 -7.998 1.00 93.62 177 LEU A N 1
ATOM 1413 C CA . LEU A 1 177 ? 1.707 11.244 -8.070 1.00 93.62 177 LEU A CA 1
ATOM 1414 C C . LEU A 1 177 ? 1.192 12.256 -9.092 1.00 93.62 177 LEU A C 1
ATOM 1416 O O . LEU A 1 177 ? 1.723 13.363 -9.184 1.00 93.62 177 LEU A O 1
ATOM 1420 N N . SER A 1 178 ? 0.167 11.879 -9.848 1.00 94.00 178 SER A N 1
ATOM 1421 C CA . SER A 1 178 ? -0.470 12.725 -10.856 1.00 94.00 178 SER A CA 1
ATOM 1422 C C . SER A 1 178 ? -1.943 12.345 -10.999 1.00 94.00 178 SER A C 1
ATOM 1424 O O . SER A 1 178 ? -2.292 11.177 -10.833 1.00 94.00 178 SER A O 1
ATOM 1426 N N . LEU A 1 179 ? -2.784 13.334 -11.307 1.00 94.06 179 LEU A N 1
ATOM 1427 C CA . LEU A 1 179 ? -4.196 13.148 -11.668 1.00 94.06 179 LEU A CA 1
ATOM 1428 C C . LEU A 1 179 ? -4.431 13.256 -13.186 1.00 94.06 179 LEU A C 1
ATOM 1430 O O . LEU A 1 179 ? -5.485 12.865 -13.669 1.00 94.06 179 LEU A O 1
ATOM 1434 N N . ASP A 1 180 ? -3.463 13.787 -13.938 1.00 92.62 180 ASP A N 1
ATOM 1435 C CA . ASP A 1 180 ? -3.598 14.142 -15.359 1.00 92.62 180 ASP A CA 1
ATOM 1436 C C . ASP A 1 180 ? -2.574 13.441 -16.269 1.00 92.62 180 ASP A C 1
ATOM 1438 O O . ASP A 1 180 ? -2.594 13.629 -17.485 1.00 92.62 180 ASP A O 1
ATOM 1442 N N . ASN A 1 181 ? -1.668 12.644 -15.693 1.00 93.25 181 ASN A N 1
ATOM 1443 C CA . ASN A 1 181 ? -0.550 11.995 -16.378 1.00 93.25 181 ASN A CA 1
ATOM 1444 C C . ASN A 1 181 ? 0.420 12.968 -17.093 1.00 93.25 181 ASN A C 1
ATOM 1446 O O . ASN A 1 181 ? 1.236 12.554 -17.916 1.00 93.25 181 ASN A O 1
ATOM 1450 N N . ALA A 1 182 ? 0.364 14.262 -16.776 1.00 91.38 182 ALA A N 1
ATOM 1451 C CA . ALA A 1 182 ? 1.238 15.290 -17.340 1.00 91.38 182 ALA A CA 1
ATOM 1452 C C . ALA A 1 182 ? 2.070 15.963 -16.243 1.00 91.38 182 ALA A C 1
ATOM 1454 O O . ALA A 1 182 ? 3.286 16.122 -16.373 1.00 91.38 182 ALA A O 1
ATOM 1455 N N . SER A 1 183 ? 1.423 16.299 -15.130 1.00 90.44 183 SER A N 1
ATOM 1456 C CA . SER A 1 183 ? 2.014 16.995 -13.996 1.00 90.44 183 SER A CA 1
ATOM 1457 C C . SER A 1 183 ? 2.174 16.030 -12.828 1.00 90.44 183 SER A C 1
ATOM 1459 O O . SER A 1 183 ? 1.195 15.525 -12.282 1.00 90.44 183 SER A O 1
ATOM 1461 N N . PHE A 1 184 ? 3.422 15.777 -12.433 1.00 92.19 184 PHE A N 1
ATOM 1462 C CA . PHE A 1 184 ? 3.754 14.831 -11.368 1.00 92.19 184 PHE A CA 1
ATOM 1463 C C . PHE A 1 184 ? 4.425 15.524 -10.185 1.00 92.19 184 PHE A C 1
ATOM 1465 O O . PHE A 1 184 ? 5.508 16.099 -10.342 1.00 92.19 184 PHE A O 1
ATOM 1472 N N . ILE A 1 185 ? 3.839 15.370 -8.999 1.00 89.56 185 ILE A N 1
ATOM 1473 C CA . ILE A 1 185 ? 4.390 15.846 -7.724 1.00 89.56 185 ILE A CA 1
ATOM 1474 C C . ILE A 1 185 ? 5.084 14.710 -6.971 1.00 89.56 185 ILE A C 1
ATOM 1476 O O . ILE A 1 185 ? 4.647 13.562 -7.038 1.00 89.56 185 ILE A O 1
ATOM 1480 N N . ASN A 1 186 ? 6.168 15.012 -6.256 1.00 90.00 186 ASN A N 1
ATOM 1481 C CA . ASN A 1 186 ? 6.801 14.032 -5.372 1.00 90.00 186 ASN A CA 1
ATOM 1482 C C . ASN A 1 186 ? 5.932 13.821 -4.132 1.00 90.00 186 ASN A C 1
ATOM 1484 O O . ASN A 1 186 ? 5.396 14.777 -3.573 1.00 90.00 186 ASN A O 1
ATOM 1488 N N . TYR A 1 187 ? 5.830 12.576 -3.678 1.00 86.56 187 TYR A N 1
ATOM 1489 C CA . TYR A 1 187 ? 5.288 12.296 -2.357 1.00 86.56 187 TYR A CA 1
ATOM 1490 C C . TYR A 1 187 ? 6.258 12.795 -1.280 1.00 86.56 187 TYR A C 1
ATOM 1492 O O . TYR A 1 187 ? 7.452 12.475 -1.301 1.00 86.56 187 TYR A O 1
ATOM 1500 N N . GLN A 1 188 ? 5.727 13.569 -0.338 1.00 78.44 188 GLN A N 1
ATOM 1501 C CA . GLN A 1 188 ? 6.477 14.167 0.759 1.00 78.44 188 GLN A CA 1
ATOM 1502 C C . GLN A 1 188 ? 5.790 13.861 2.087 1.00 78.44 188 GLN A C 1
ATOM 1504 O O . GLN A 1 188 ? 4.565 13.908 2.188 1.00 78.44 188 GLN A O 1
ATOM 1509 N N . GLU A 1 189 ? 6.590 13.592 3.113 1.00 74.12 189 GLU A N 1
ATOM 1510 C CA . GLU A 1 189 ? 6.143 13.476 4.499 1.00 74.12 189 GLU A CA 1
ATOM 1511 C C . GLU A 1 189 ? 6.918 14.517 5.312 1.00 74.12 189 GLU A C 1
ATOM 1513 O O . GLU A 1 189 ? 8.126 14.671 5.131 1.00 74.12 189 GLU A O 1
ATOM 1518 N N . ASN A 1 190 ? 6.226 15.299 6.146 1.00 71.50 190 ASN A N 1
ATOM 1519 C CA . ASN A 1 190 ? 6.823 16.413 6.899 1.00 71.50 190 ASN A CA 1
ATOM 1520 C C . ASN A 1 190 ? 7.634 17.389 6.015 1.00 71.50 190 ASN A C 1
ATOM 1522 O O . ASN A 1 190 ? 8.735 17.809 6.370 1.00 71.50 190 ASN A O 1
ATOM 1526 N N . SER A 1 191 ? 7.095 17.723 4.835 1.00 62.50 191 SER A N 1
ATOM 1527 C CA . SER A 1 191 ? 7.697 18.649 3.856 1.00 62.50 191 SER A CA 1
ATOM 1528 C C . SER A 1 191 ? 9.061 18.218 3.295 1.00 62.50 191 SER A C 1
ATOM 1530 O O . SER A 1 191 ? 9.778 19.035 2.719 1.00 62.50 191 SER A O 1
ATOM 1532 N N . THR A 1 192 ? 9.422 16.939 3.438 1.00 61.09 192 THR A N 1
ATOM 1533 C CA . THR A 1 192 ? 10.646 16.353 2.877 1.00 61.09 192 THR A CA 1
ATOM 1534 C C . THR A 1 192 ? 10.283 15.226 1.911 1.00 61.09 192 THR A C 1
ATOM 1536 O O . THR A 1 192 ? 9.378 14.437 2.184 1.00 61.09 192 THR A O 1
ATOM 1539 N N . ASP A 1 193 ? 10.984 15.135 0.776 1.00 64.75 193 ASP A N 1
ATOM 1540 C CA . ASP A 1 193 ? 10.890 13.984 -0.132 1.00 64.75 193 ASP A CA 1
ATOM 1541 C C . ASP A 1 193 ? 11.170 12.691 0.648 1.00 64.75 193 ASP A C 1
ATOM 1543 O O . ASP A 1 193 ? 12.298 12.463 1.096 1.00 64.75 193 ASP A O 1
ATOM 1547 N N . LYS A 1 194 ? 10.163 11.821 0.783 1.00 55.41 194 LYS A N 1
ATOM 1548 C CA . LYS A 1 194 ? 10.351 10.533 1.452 1.00 55.41 194 LYS A CA 1
ATOM 1549 C C . LYS A 1 194 ? 11.022 9.558 0.486 1.00 55.41 194 LYS A C 1
ATOM 1551 O O . LYS A 1 194 ? 10.439 9.153 -0.522 1.00 55.41 194 LYS A O 1
ATOM 1556 N N . VAL A 1 195 ? 12.272 9.210 0.779 1.00 55.22 195 VAL A N 1
ATOM 1557 C CA . VAL A 1 195 ? 13.031 8.169 0.077 1.00 55.22 195 VAL A CA 1
ATOM 1558 C C . VAL A 1 195 ? 12.816 6.860 0.833 1.00 55.22 195 VAL A C 1
ATOM 1560 O O . VAL A 1 195 ? 13.297 6.722 1.948 1.00 55.22 195 VAL A O 1
ATOM 1563 N N . GLY A 1 196 ? 12.081 5.925 0.227 1.00 47.88 196 GLY A N 1
ATOM 1564 C CA . GLY A 1 196 ? 11.676 4.668 0.855 1.00 47.88 196 GLY A CA 1
ATOM 1565 C C . GLY A 1 196 ? 10.421 4.821 1.719 1.00 47.88 196 GLY A C 1
ATOM 1566 O O . GLY A 1 196 ? 10.361 5.623 2.647 1.00 47.88 196 GLY A O 1
ATOM 1567 N N . LEU A 1 197 ? 9.384 4.036 1.424 1.00 43.31 197 LEU A N 1
ATOM 1568 C CA . LEU A 1 197 ? 8.386 3.723 2.441 1.00 43.31 197 LEU A CA 1
ATOM 1569 C C . LEU A 1 197 ? 9.007 2.618 3.282 1.00 43.31 197 LEU A C 1
ATOM 1571 O O . LEU A 1 197 ? 9.046 1.470 2.837 1.00 43.31 197 LEU A O 1
ATOM 1575 N N . ASP A 1 198 ? 9.529 2.971 4.455 1.00 38.19 198 ASP A N 1
ATOM 1576 C CA . ASP A 1 198 ? 9.819 1.972 5.474 1.00 38.19 198 ASP A CA 1
ATOM 1577 C C . ASP A 1 198 ? 8.573 1.095 5.594 1.00 38.19 198 ASP A C 1
ATOM 1579 O O . ASP A 1 198 ? 7.465 1.595 5.819 1.00 38.19 198 ASP A O 1
ATOM 1583 N N . ALA A 1 199 ? 8.733 -0.204 5.345 1.00 35.47 199 ALA A N 1
ATOM 1584 C CA . ALA A 1 199 ? 7.682 -1.176 5.565 1.00 35.47 199 ALA A CA 1
ATOM 1585 C C . ALA A 1 199 ? 7.397 -1.191 7.071 1.00 35.47 199 ALA A C 1
ATOM 1587 O O . ALA A 1 199 ? 8.000 -1.953 7.821 1.00 35.47 199 ALA A O 1
ATOM 1588 N N . ALA A 1 200 ? 6.516 -0.300 7.523 1.00 33.66 200 ALA A N 1
ATOM 1589 C CA . ALA A 1 200 ? 6.085 -0.226 8.904 1.00 33.66 200 ALA A CA 1
ATOM 1590 C C . ALA A 1 200 ? 5.201 -1.444 9.195 1.00 33.66 200 ALA A C 1
ATOM 1592 O O . ALA A 1 200 ? 3.975 -1.395 9.105 1.00 33.66 200 ALA A O 1
ATOM 1593 N N . ILE A 1 201 ? 5.838 -2.568 9.519 1.00 38.34 201 ILE A N 1
ATOM 1594 C CA . ILE A 1 201 ? 5.201 -3.691 10.201 1.00 38.34 201 ILE A CA 1
ATOM 1595 C C . ILE A 1 201 ? 5.357 -3.453 11.694 1.00 38.34 201 ILE A C 1
ATOM 1597 O O . ILE A 1 201 ? 6.151 -4.121 12.342 1.00 38.34 201 ILE A O 1
ATOM 1601 N N . ASN A 1 202 ? 4.561 -2.544 12.252 1.00 32.16 202 ASN A N 1
ATOM 1602 C CA . ASN A 1 202 ? 4.364 -2.496 13.694 1.00 32.16 202 ASN A CA 1
ATOM 1603 C C . ASN A 1 202 ? 2.857 -2.459 13.963 1.00 32.16 202 ASN A C 1
ATOM 1605 O O . ASN A 1 202 ? 2.204 -1.419 13.877 1.00 32.16 202 ASN A O 1
ATOM 1609 N N . ALA A 1 203 ? 2.303 -3.636 14.253 1.00 39.53 203 ALA A N 1
ATOM 1610 C CA . ALA A 1 203 ? 1.068 -3.731 15.008 1.00 39.53 203 ALA A CA 1
ATOM 1611 C C . ALA A 1 203 ? 1.297 -3.031 16.359 1.00 39.53 203 ALA A C 1
ATOM 1613 O O . ALA A 1 203 ? 2.237 -3.378 17.064 1.00 39.53 203 ALA A O 1
ATOM 1614 N N . GLU A 1 204 ? 0.437 -2.059 16.669 1.00 43.84 204 GLU A N 1
ATOM 1615 C CA . GLU A 1 204 ? 0.413 -1.243 17.895 1.00 43.84 204 GLU A CA 1
ATOM 1616 C C . GLU A 1 204 ? 1.521 -0.176 18.026 1.00 43.84 204 GLU A C 1
ATOM 1618 O O . GLU A 1 204 ? 2.680 -0.475 18.291 1.00 43.84 204 GLU A O 1
ATOM 1623 N N . GLY A 1 205 ? 1.144 1.107 17.924 1.00 30.19 205 GLY A N 1
ATOM 1624 C CA . GLY A 1 205 ? 1.999 2.216 18.368 1.00 30.19 205 GLY A CA 1
ATOM 1625 C C . GLY A 1 205 ? 1.866 3.493 17.545 1.00 30.19 205 GLY A C 1
ATOM 1626 O O . GLY A 1 205 ? 2.601 3.697 16.591 1.00 30.19 205 GLY A O 1
ATOM 1627 N N . VAL A 1 206 ? 0.910 4.333 17.941 1.00 30.61 206 VAL A N 1
ATOM 1628 C CA . VAL A 1 206 ? 0.790 5.783 17.702 1.00 30.61 206 VAL A CA 1
ATOM 1629 C C . VAL A 1 206 ? 1.992 6.465 17.024 1.00 30.61 206 VAL A C 1
ATOM 1631 O O . VAL A 1 206 ? 3.070 6.539 17.605 1.00 30.61 206 VAL A O 1
ATOM 1634 N N . VAL A 1 207 ? 1.727 7.143 15.904 1.00 29.67 207 VAL A N 1
ATOM 1635 C CA . VAL A 1 207 ? 2.221 8.512 15.683 1.00 29.67 207 VAL A CA 1
ATOM 1636 C C . VAL A 1 207 ? 1.023 9.344 15.225 1.00 29.67 207 VAL A C 1
ATOM 1638 O O . VAL A 1 207 ? 0.587 9.262 14.078 1.00 29.67 207 VAL A O 1
ATOM 1641 N N . LEU A 1 208 ? 0.429 10.079 16.165 1.00 31.08 208 LEU A N 1
ATOM 1642 C CA . LEU A 1 208 ? -0.275 11.315 15.838 1.00 31.08 208 LEU A CA 1
ATOM 1643 C C . LEU A 1 208 ? 0.802 12.382 15.615 1.00 31.08 208 LEU A C 1
ATOM 1645 O O . LEU A 1 208 ? 1.863 12.307 16.237 1.00 31.08 208 LEU A O 1
ATOM 1649 N N . SER A 1 209 ? 0.517 13.338 14.732 1.00 36.25 209 SER A N 1
ATOM 1650 C CA . SER A 1 209 ? 1.228 14.622 14.677 1.00 36.25 209 SER A CA 1
ATOM 1651 C C . SER A 1 209 ? 1.440 15.221 16.065 1.00 36.25 209 SER A C 1
ATOM 1653 O O . SER A 1 209 ? 0.458 15.158 16.845 1.00 36.25 209 SER A O 1
#

Foldseek 3Di:
DDDDDDDPVPVVVVVVVVVVVVVVVVCVVVVVVPDPDDPPDDDDDDDPDDDDDDDDDDPDDDDPDDDDDDDDDDDDDDDDDDDDDDDDDDDLAVDDQQLLPCVRFPLVQKQWPAFCDPQQGLSQCHPPHQFHHDHVDDPDLPTDIGGDSVDDDDDDDDDGDAGPPDPGDDPWHWDWDDPPVPDTDTDDDPNHGDIDDPPPPDDDDDDDD

Sequence (209 aa):
MEQLGQTTRKVDKLRYLYETYILCILQDIIVQRTIFLHSLVTILDGNHDRNSQVKHAVYGVLTKYLRFLPQTHQGGVCMRTELFGVTQKPMCYTQAIGVARTGTIPDSSFSSSSNYNSVYTAKYGRLNGVKSWAPRGNNNANDYLQIDLLFEYVICAVATQGNPRANEWTTNYKLRLSLDNASFINYQENSTDKVGLDAAINAEGVVLS